Protein AF-X1UAL3-F1 (afdb_monomer)

Organism: NCBI:txid412755

Sequence (196 aa):
MVLEAKKEGKDPLDGKEQARKYARALNVRFIILSNGNLHYFWDIEVGNPHIITTFPTSTSIKYKKSFKPNPN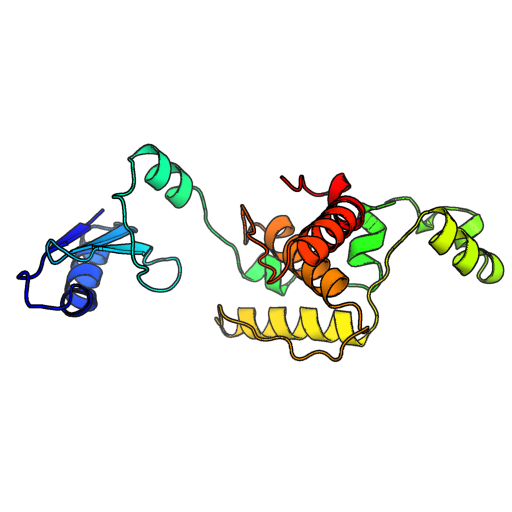NLINEHIESDYIAISQKPDYKDAPSWIYEQTRSVFIEENKLKFLRDYQIRAITSLQDAVKEGKSRFLFEMATGTGKTLIAAGVIKLFLRTGNAKRVLFLVDRLELEDQAQKNFVRYLKNDYKSV

InterPro domains:
  IPR006935 Helicase/UvrB, N-terminal [PF04851] (116-194)
  IPR027417 P-loop containing nucleoside triphosphate hydrolase [G3DSA:3.40.50.300] (99-196)
  IPR027417 P-loop containing nucleoside triphosphate hydrolase [SSF52540] (24-191)

Radius of gyration: 21.5 Å; Cα contacts (8 Å, |Δi|>4): 228; chains: 1; bounding box: 49×33×66 Å

Secondary structure (DSSP, 8-state):
-EEEE--TTS-GGGGHHHHHHHHHHTT--EEEEE-SS-EEEEETTEEEEEEESSPPPHHHHHHHHT----HHHHHT----TTTTHHHH-TTTTT-HHHHSHHHHHHHHHHTT--PPPHHHHHHHHHHHHHHHTT---------TTS-HHHHHHHHHHHHHHTTS-S------SSHHHHHHHHHHHHHHHTTT----

Solvent-accessible surface area (backbone atoms only — not comparable to full-atom values): 11669 Å² total; per-residue (Å²): 107,43,76,40,77,43,59,65,94,42,65,27,69,80,43,46,68,60,44,50,52,51,20,60,77,69,74,35,60,38,39,34,28,22,15,89,86,52,37,29,46,26,40,76,89,55,79,67,70,41,82,44,97,65,83,82,49,75,67,57,50,54,55,52,69,72,59,72,63,40,67,65,48,46,51,70,54,86,77,57,44,47,66,46,24,42,59,68,41,72,64,50,78,76,34,72,51,46,68,41,72,87,37,31,64,56,46,36,59,78,70,64,53,50,67,52,51,73,72,48,47,50,55,54,51,54,48,29,53,38,44,74,73,68,49,91,78,87,86,86,88,74,69,86,93,72,48,66,69,57,46,50,48,52,51,51,48,47,33,45,77,36,48,59,36,94,77,84,87,86,86,72,95,45,72,74,58,41,57,52,49,50,56,49,46,44,69,56,35,54,77,81,45,86,83,129

Structure (mmCIF, N/CA/C/O backbone):
data_AF-X1UAL3-F1
#
_entry.id   AF-X1UAL3-F1
#
loop_
_atom_site.group_P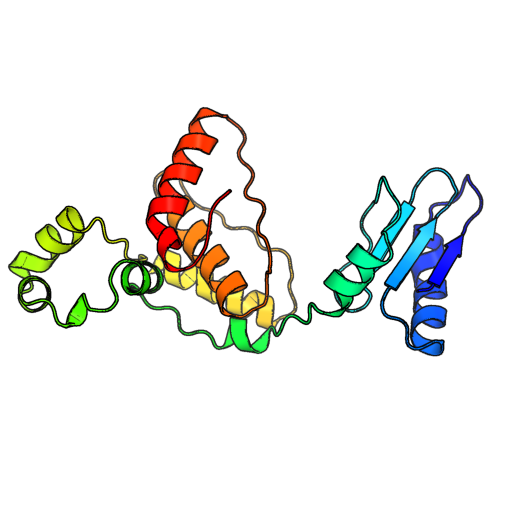DB
_atom_site.id
_atom_site.type_symbol
_atom_site.label_atom_id
_atom_site.label_alt_id
_atom_site.label_comp_id
_atom_site.label_asym_id
_atom_site.label_entity_id
_atom_site.label_seq_id
_atom_site.pdbx_PDB_ins_code
_atom_site.Cartn_x
_atom_site.Cartn_y
_atom_site.Cartn_z
_atom_site.occupancy
_atom_site.B_iso_or_equiv
_atom_site.auth_seq_id
_atom_site.auth_comp_id
_atom_site.auth_asym_id
_atom_site.auth_atom_id
_atom_site.pdbx_PDB_model_num
ATOM 1 N N . MET A 1 1 ? -25.086 1.779 12.740 1.00 87.88 1 MET A N 1
ATOM 2 C CA . MET A 1 1 ? -23.835 2.126 13.450 1.00 87.88 1 MET A CA 1
ATOM 3 C C . MET A 1 1 ? -24.166 2.126 14.926 1.00 87.88 1 MET A C 1
ATOM 5 O O . MET A 1 1 ? -25.281 2.509 15.252 1.00 87.88 1 MET A O 1
ATOM 9 N N . VAL A 1 2 ? -23.250 1.674 15.774 1.00 93.56 2 VAL A N 1
ATOM 10 C CA . VAL A 1 2 ? -23.394 1.727 17.238 1.00 93.56 2 VAL A CA 1
ATOM 11 C C . VAL A 1 2 ? -22.471 2.811 17.780 1.00 93.56 2 VAL A C 1
ATOM 13 O O . VAL A 1 2 ? -21.360 2.968 17.282 1.00 93.56 2 VAL A O 1
ATOM 16 N N . LEU A 1 3 ? -22.927 3.550 18.786 1.00 94.62 3 LEU A N 1
ATOM 17 C CA . LEU A 1 3 ? -22.086 4.430 19.587 1.00 94.62 3 LEU A CA 1
ATOM 18 C C . LEU A 1 3 ? -22.083 3.899 21.019 1.00 94.62 3 LEU A C 1
ATOM 20 O O . LEU A 1 3 ? -23.144 3.710 21.604 1.00 94.62 3 LEU A O 1
ATOM 24 N N . GLU A 1 4 ? -20.898 3.648 21.561 1.00 96.00 4 GLU A N 1
ATOM 25 C CA . GLU A 1 4 ? -20.690 3.242 22.949 1.00 96.00 4 GLU A CA 1
ATOM 26 C C . GLU A 1 4 ? -19.955 4.375 23.664 1.00 96.00 4 GLU A C 1
ATOM 28 O O . GLU A 1 4 ? -18.847 4.759 23.279 1.00 96.00 4 GLU A O 1
ATOM 33 N N . ALA A 1 5 ? -20.598 4.920 24.693 1.00 95.38 5 ALA A N 1
ATOM 34 C CA . ALA A 1 5 ? -20.061 6.009 25.490 1.00 95.38 5 ALA A CA 1
ATOM 35 C C . ALA A 1 5 ? -19.573 5.500 26.852 1.00 95.38 5 ALA A C 1
ATOM 37 O O . ALA A 1 5 ? -20.229 4.678 27.497 1.00 95.38 5 ALA A O 1
ATOM 38 N N . LYS A 1 6 ? -18.440 6.023 27.316 1.00 95.69 6 LYS A N 1
ATOM 39 C CA . LYS A 1 6 ? -17.928 5.856 28.678 1.00 95.69 6 LYS A CA 1
ATOM 40 C C . LYS A 1 6 ? -17.893 7.202 29.397 1.00 95.69 6 LYS A C 1
ATOM 42 O O . LYS A 1 6 ? -18.034 8.257 28.788 1.00 95.69 6 LYS A O 1
ATOM 47 N N . LYS A 1 7 ? -17.741 7.145 30.723 1.00 95.00 7 LYS A N 1
ATOM 48 C CA . LYS A 1 7 ? -17.502 8.338 31.545 1.00 95.00 7 LYS A CA 1
ATOM 49 C C . LYS A 1 7 ? -16.218 9.028 31.082 1.00 95.00 7 LYS A C 1
ATOM 51 O O . LYS A 1 7 ? -15.288 8.337 30.682 1.00 95.00 7 LYS A O 1
ATOM 56 N N . GLU A 1 8 ? -16.155 10.345 31.231 1.00 93.69 8 GLU A N 1
ATOM 57 C CA . GLU A 1 8 ? -15.038 11.179 30.770 1.00 93.69 8 GLU A CA 1
ATOM 58 C C . GLU A 1 8 ? -13.659 10.682 31.223 1.00 93.69 8 GLU A C 1
ATOM 60 O O . GLU A 1 8 ? -12.746 10.550 30.414 1.00 93.69 8 GLU A O 1
ATOM 65 N N . GLY A 1 9 ? -13.527 10.304 32.497 1.00 94.19 9 GLY A N 1
ATOM 66 C CA . GLY A 1 9 ? -12.273 9.788 33.056 1.00 94.19 9 GLY A CA 1
ATOM 67 C C . GLY A 1 9 ? -11.921 8.341 32.682 1.00 94.19 9 GLY A C 1
ATOM 68 O O . GLY A 1 9 ? -10.977 7.799 33.246 1.00 94.19 9 GLY A O 1
ATOM 69 N N . LYS A 1 10 ? -12.685 7.678 31.804 1.00 94.31 10 LYS A N 1
ATOM 70 C CA . LYS A 1 10 ? -12.405 6.308 31.339 1.00 94.31 10 LYS A CA 1
ATOM 71 C C . LYS A 1 10 ? -11.957 6.299 29.886 1.00 94.31 10 LYS A C 1
ATOM 73 O O . LYS A 1 10 ? -12.401 7.131 29.096 1.00 94.31 10 LYS A O 1
ATOM 78 N N . ASP A 1 11 ? -11.132 5.321 29.526 1.00 94.31 11 ASP A N 1
ATOM 79 C CA . ASP A 1 11 ? -10.734 5.125 28.135 1.00 94.31 11 ASP A CA 1
ATOM 80 C C . ASP A 1 11 ? -11.943 4.612 27.321 1.00 94.31 11 ASP A C 1
ATOM 82 O O . ASP A 1 11 ? -12.595 3.640 27.725 1.00 94.31 11 ASP A O 1
ATOM 86 N N . PRO A 1 12 ? -12.280 5.223 26.168 1.00 94.69 12 PRO A N 1
ATOM 87 C CA . PRO A 1 12 ? -13.317 4.703 25.276 1.00 94.69 12 PRO A CA 1
ATOM 88 C C . PRO A 1 12 ? -13.125 3.226 24.883 1.00 94.69 12 PRO A C 1
ATOM 90 O O . PRO A 1 12 ? -14.108 2.511 24.655 1.00 94.69 12 PRO A O 1
ATOM 93 N N . LEU A 1 13 ? -11.877 2.752 24.801 1.00 94.88 13 LEU A N 1
ATOM 94 C CA . LEU A 1 13 ? -11.530 1.374 24.450 1.00 94.88 13 LEU A CA 1
ATOM 95 C C . LEU A 1 13 ? -11.989 0.353 25.498 1.00 94.88 13 LEU A C 1
ATOM 97 O O . LEU A 1 13 ? -12.219 -0.799 25.128 1.00 94.88 13 LEU A O 1
ATOM 101 N N . ASP A 1 14 ? -12.247 0.760 26.744 1.00 94.94 14 ASP A N 1
ATOM 102 C CA . ASP A 1 14 ? -12.850 -0.108 27.768 1.00 94.94 14 ASP A CA 1
ATOM 103 C C . ASP A 1 14 ? -14.221 -0.649 27.316 1.00 94.94 14 ASP A C 1
ATOM 105 O O . ASP A 1 14 ? -14.664 -1.721 27.727 1.00 94.94 14 ASP A O 1
ATOM 109 N N . GLY A 1 15 ? -14.922 0.089 26.446 1.00 92.25 15 GLY A N 1
ATOM 110 C CA . GLY A 1 15 ? -16.202 -0.312 25.859 1.00 92.25 15 GLY A CA 1
ATOM 111 C C . GLY A 1 15 ? -16.101 -1.215 24.633 1.00 92.25 15 GLY A C 1
ATOM 112 O O . GLY A 1 15 ? -17.135 -1.625 24.108 1.00 92.25 15 GLY A O 1
ATOM 113 N N . LYS A 1 16 ? -14.896 -1.534 24.147 1.00 93.62 16 LYS A N 1
ATOM 114 C CA . LYS A 1 16 ? -14.685 -2.147 22.825 1.00 93.62 16 LYS A CA 1
ATOM 115 C C . LYS A 1 16 ? -15.438 -3.466 22.640 1.00 93.62 16 LYS A C 1
ATOM 117 O O . LYS A 1 16 ? -16.160 -3.624 21.657 1.00 93.62 16 LYS A O 1
ATOM 122 N N . GLU A 1 17 ? -15.305 -4.408 23.573 1.00 93.50 17 GLU A N 1
ATOM 123 C CA . GLU A 1 17 ? -15.963 -5.719 23.450 1.00 93.50 17 GLU A CA 1
ATOM 124 C C . GLU A 1 17 ? -17.482 -5.634 23.628 1.00 93.50 17 GLU A C 1
ATOM 126 O O . GLU A 1 17 ? -18.227 -6.323 22.930 1.00 93.50 17 GLU A O 1
ATOM 131 N N . GLN A 1 18 ? -17.956 -4.748 24.506 1.00 93.38 18 GLN A N 1
ATOM 132 C CA . GLN A 1 18 ? -19.382 -4.465 24.674 1.00 93.38 18 GLN A CA 1
ATOM 133 C C . GLN A 1 18 ? -19.980 -3.905 23.375 1.00 93.38 18 GLN A C 1
ATOM 135 O O . GLN A 1 18 ? -20.954 -4.449 22.851 1.00 93.38 18 GLN A O 1
ATOM 140 N N . ALA A 1 19 ? -19.344 -2.886 22.796 1.00 94.88 19 ALA A N 1
ATOM 141 C CA . ALA A 1 19 ? -19.770 -2.283 21.540 1.00 94.88 19 ALA A CA 1
ATOM 142 C C . ALA A 1 19 ? -19.759 -3.293 20.383 1.00 94.88 19 ALA A C 1
ATOM 144 O O . ALA A 1 19 ? -20.681 -3.312 19.567 1.00 94.88 19 ALA A O 1
ATOM 145 N N . ARG A 1 20 ? -18.751 -4.178 20.330 1.00 94.75 20 ARG A N 1
ATOM 146 C CA . ARG A 1 20 ? -18.671 -5.258 19.333 1.00 94.75 20 ARG A CA 1
ATOM 147 C C . ARG A 1 20 ? -19.845 -6.228 19.452 1.00 94.75 20 ARG A C 1
ATOM 149 O O . ARG A 1 20 ? -20.403 -6.618 18.426 1.00 94.75 20 ARG A O 1
ATOM 156 N N . LYS A 1 21 ? -20.233 -6.617 20.672 1.00 94.94 21 LYS A N 1
ATOM 157 C CA . LYS A 1 21 ? -21.398 -7.490 20.903 1.00 94.94 21 LYS A CA 1
ATOM 158 C C . LYS A 1 21 ? -22.684 -6.841 20.389 1.00 94.94 21 LYS A C 1
ATOM 160 O O . LYS A 1 21 ? -23.401 -7.479 19.622 1.00 94.94 21 LYS A O 1
ATOM 165 N N . TYR A 1 22 ? -22.925 -5.568 20.715 1.00 94.56 22 TYR A N 1
ATOM 166 C CA . TYR A 1 22 ? -24.087 -4.833 20.197 1.00 94.56 22 TYR A CA 1
ATOM 167 C C . TYR A 1 22 ? -24.070 -4.702 18.677 1.00 94.56 22 TYR A C 1
ATOM 169 O O . TYR A 1 22 ? -25.085 -4.930 18.025 1.00 94.56 22 TYR A O 1
ATOM 177 N N . ALA A 1 23 ? -22.914 -4.377 18.098 1.00 94.25 23 ALA A N 1
ATOM 178 C CA . ALA A 1 23 ? -22.782 -4.225 16.657 1.00 94.25 23 ALA A CA 1
ATOM 179 C C . ALA A 1 23 ? -23.119 -5.521 15.907 1.00 94.25 23 ALA A C 1
ATOM 181 O O . ALA A 1 23 ? -23.854 -5.484 14.923 1.00 94.25 23 ALA A O 1
ATOM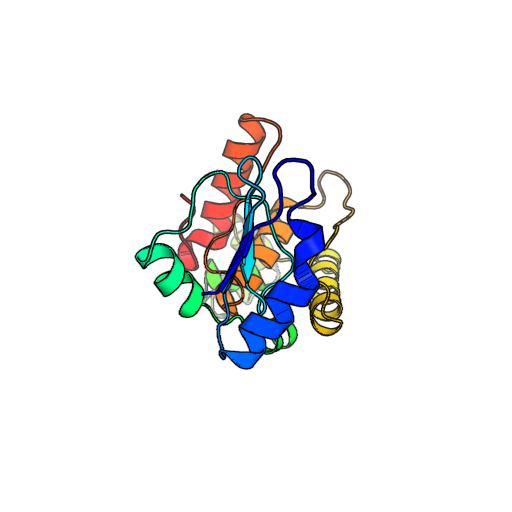 182 N N . ARG A 1 24 ? -22.651 -6.672 16.411 1.00 93.94 24 ARG A N 1
ATOM 183 C CA . ARG A 1 24 ? -22.989 -7.993 15.859 1.00 93.94 24 ARG A CA 1
ATOM 184 C C . ARG A 1 24 ? -24.471 -8.323 16.014 1.00 93.94 24 ARG A C 1
ATOM 186 O O . ARG A 1 24 ? -25.083 -8.749 15.042 1.00 93.94 24 ARG A O 1
ATOM 193 N N . ALA A 1 25 ? -25.051 -8.083 17.191 1.00 94.75 25 ALA A N 1
ATOM 194 C CA . ALA A 1 25 ? -26.471 -8.340 17.446 1.00 94.75 25 ALA A CA 1
ATOM 195 C C . ALA A 1 25 ? -27.393 -7.504 16.539 1.00 94.75 25 ALA A C 1
ATOM 197 O O . ALA A 1 25 ? -28.414 -7.993 16.069 1.00 94.75 25 ALA A O 1
ATOM 198 N N . LEU A 1 26 ? -27.005 -6.260 16.252 1.00 94.44 26 LEU A N 1
ATOM 199 C CA . LEU A 1 26 ? -27.742 -5.346 15.374 1.00 94.44 26 LEU A CA 1
ATOM 200 C C . LEU A 1 26 ? -27.341 -5.462 13.894 1.00 94.44 26 LEU A C 1
ATOM 202 O O . LEU A 1 26 ? -27.829 -4.690 13.071 1.00 94.44 26 LEU A O 1
ATOM 206 N N . ASN A 1 27 ? -26.434 -6.384 13.553 1.00 92.62 27 ASN A N 1
ATOM 207 C CA . ASN A 1 27 ? -25.876 -6.556 12.211 1.00 92.62 27 ASN A CA 1
ATOM 208 C C . ASN A 1 27 ? -25.354 -5.240 11.588 1.00 92.62 27 ASN A C 1
ATOM 210 O O . ASN A 1 27 ? -25.637 -4.898 10.435 1.00 92.62 27 ASN A O 1
ATOM 214 N N . VAL A 1 28 ? -24.604 -4.455 12.369 1.00 91.94 28 VAL A N 1
ATOM 215 C CA . VAL A 1 28 ? -23.988 -3.199 11.921 1.00 91.94 28 VAL A CA 1
ATOM 216 C C . VAL A 1 28 ? -22.465 -3.284 11.926 1.00 91.94 28 VAL A C 1
ATOM 218 O O . VAL A 1 28 ? -21.852 -3.777 12.861 1.00 91.94 28 VAL A O 1
ATOM 221 N N . ARG A 1 29 ? -21.849 -2.723 10.882 1.00 91.62 29 ARG A N 1
ATOM 222 C CA . ARG A 1 29 ? -20.396 -2.763 10.653 1.00 91.62 29 ARG A CA 1
ATOM 223 C C . ARG A 1 29 ? -19.588 -1.735 11.455 1.00 91.62 29 ARG A C 1
ATOM 225 O O . ARG A 1 29 ? -18.434 -1.969 11.791 1.00 91.62 29 ARG A O 1
ATOM 232 N N . PHE A 1 30 ? -20.168 -0.569 11.721 1.00 94.44 30 PHE A N 1
ATOM 233 C CA . PHE A 1 30 ? -19.423 0.569 12.262 1.00 94.44 30 PHE A CA 1
ATOM 234 C C . PHE A 1 30 ? -19.768 0.835 13.722 1.00 94.44 30 PHE A C 1
ATOM 236 O O . PHE A 1 30 ? -20.950 0.833 14.092 1.00 94.44 30 PHE A O 1
ATOM 243 N N . ILE A 1 31 ? -18.730 1.122 14.503 1.00 95.88 31 ILE A N 1
ATOM 244 C CA . ILE A 1 31 ? -18.778 1.474 15.918 1.00 95.88 31 ILE A CA 1
ATOM 245 C C . ILE A 1 31 ? -18.068 2.814 16.126 1.00 95.88 31 ILE A C 1
ATOM 247 O O . ILE A 1 31 ? -17.006 3.060 15.553 1.00 95.88 31 ILE A O 1
ATOM 251 N N . ILE A 1 32 ? -18.638 3.658 16.981 1.00 96.62 32 ILE A N 1
ATOM 252 C CA . ILE A 1 32 ? -17.969 4.810 17.581 1.00 96.62 32 ILE A CA 1
ATOM 253 C C . ILE A 1 32 ? -17.786 4.516 19.070 1.00 96.62 32 ILE A C 1
ATOM 255 O O . ILE A 1 32 ? -18.758 4.195 19.751 1.00 96.62 32 ILE A O 1
ATOM 259 N N . LEU A 1 33 ? -16.558 4.624 19.572 1.00 96.94 33 LEU A N 1
ATOM 260 C CA . LEU A 1 33 ? -16.266 4.586 21.008 1.00 96.94 33 LEU A CA 1
ATOM 261 C C . LEU A 1 33 ? -15.949 6.009 21.455 1.00 96.94 33 LEU A C 1
ATOM 263 O O . LEU A 1 33 ? -15.152 6.682 20.803 1.00 96.94 33 LEU A O 1
ATOM 267 N N . SER A 1 34 ? -16.561 6.482 22.535 1.00 96.69 34 SER A N 1
ATOM 268 C CA . SER A 1 34 ? -16.389 7.862 22.996 1.00 96.69 34 SER A CA 1
ATOM 269 C C . SER A 1 34 ? -16.363 7.959 24.516 1.00 96.69 34 SER A C 1
ATOM 271 O O . SER A 1 34 ? -17.062 7.212 25.192 1.00 96.69 34 SER A O 1
ATOM 273 N N . ASN A 1 35 ? -15.613 8.913 25.060 1.00 96.00 35 ASN A N 1
ATOM 274 C CA . ASN A 1 35 ? -15.745 9.359 26.452 1.00 96.00 35 ASN A CA 1
ATOM 275 C C . ASN A 1 35 ? -16.066 10.863 26.555 1.00 96.00 35 ASN A C 1
ATOM 277 O O . ASN A 1 35 ? -16.009 11.430 27.636 1.00 96.00 35 ASN A O 1
ATOM 281 N N . GLY A 1 36 ? -16.383 11.519 25.436 1.00 92.88 36 GLY A N 1
ATOM 282 C CA . GLY A 1 36 ? -16.595 12.970 25.364 1.00 92.88 36 GLY A CA 1
ATOM 283 C C . GLY A 1 36 ? -15.359 13.760 24.926 1.00 92.88 36 GLY A C 1
ATOM 284 O O . GLY A 1 36 ? -15.517 14.691 24.147 1.00 92.88 36 GLY A O 1
ATOM 285 N N . ASN A 1 37 ? -14.152 13.334 25.316 1.00 92.94 37 ASN A N 1
ATOM 286 C CA . ASN A 1 37 ? -12.891 14.010 24.968 1.00 92.94 37 ASN A CA 1
ATOM 287 C C . ASN A 1 37 ? -12.127 13.301 23.839 1.00 92.94 37 ASN A C 1
ATOM 289 O O . ASN A 1 37 ? -11.506 13.934 22.988 1.00 92.94 37 ASN A O 1
ATOM 293 N N . LEU A 1 38 ? -12.167 11.969 23.836 1.00 95.25 38 LEU A N 1
ATOM 294 C CA . LEU A 1 38 ? -11.513 11.101 22.872 1.00 95.25 38 LEU A CA 1
ATOM 295 C C . LEU A 1 38 ? -12.560 10.250 22.161 1.00 95.25 38 LEU A C 1
ATOM 297 O O . LEU A 1 38 ? -13.474 9.686 22.775 1.00 95.25 38 LEU A O 1
ATOM 301 N N . HIS A 1 39 ? -12.399 10.137 20.847 1.00 96.25 39 HIS A N 1
ATOM 302 C CA . HIS A 1 39 ? -13.310 9.395 19.994 1.00 96.25 39 HIS A CA 1
ATOM 303 C C . HIS A 1 39 ? -12.530 8.423 19.119 1.00 96.25 39 HIS A C 1
ATOM 305 O O . HIS A 1 39 ? -11.543 8.793 18.485 1.00 96.25 39 HIS A O 1
ATOM 311 N N . TYR A 1 40 ? -13.013 7.189 19.036 1.00 96.25 40 TYR A N 1
ATOM 312 C CA . TYR A 1 40 ? -12.526 6.197 18.091 1.00 96.25 40 TYR A CA 1
ATOM 313 C C . TYR A 1 40 ? -13.614 5.845 17.092 1.00 96.25 40 TYR A C 1
ATOM 315 O O . TYR A 1 40 ? -14.766 5.616 17.463 1.00 96.25 40 TYR A O 1
ATOM 323 N N . PHE A 1 41 ? -13.225 5.717 15.830 1.00 95.00 41 PHE A N 1
ATOM 324 C CA . PHE A 1 41 ? -14.021 5.046 14.817 1.00 95.00 41 PHE A CA 1
ATOM 325 C C . PHE A 1 41 ? -13.487 3.640 14.602 1.00 95.00 41 PHE A C 1
ATOM 327 O O . PHE A 1 41 ? -12.280 3.420 14.479 1.00 95.00 41 PHE A O 1
ATOM 334 N N . TRP A 1 42 ? -14.397 2.682 14.506 1.00 93.75 42 TRP A N 1
ATOM 335 C CA . TRP A 1 42 ? -14.042 1.302 14.258 1.00 93.75 42 TRP A CA 1
ATOM 336 C C . TRP A 1 42 ? -14.954 0.672 13.217 1.00 93.75 42 TRP A C 1
ATOM 338 O O . TRP A 1 42 ? -16.177 0.642 13.345 1.00 93.75 42 TRP A O 1
ATOM 348 N N . ASP A 1 43 ? -14.317 0.160 12.175 1.00 91.06 43 ASP A N 1
ATOM 349 C CA . ASP A 1 43 ? -14.909 -0.737 11.203 1.00 91.06 43 ASP A CA 1
ATOM 350 C C . ASP A 1 43 ? -14.610 -2.177 11.639 1.00 91.06 43 ASP A C 1
ATOM 352 O O . ASP A 1 43 ? -13.456 -2.599 11.614 1.00 91.06 43 ASP A O 1
ATOM 356 N N . ILE A 1 44 ? -15.622 -2.927 12.081 1.00 88.94 44 ILE A N 1
ATOM 357 C CA . ILE A 1 44 ? -15.407 -4.278 12.631 1.00 88.94 44 ILE A CA 1
ATOM 358 C C . ILE A 1 44 ? -14.972 -5.297 11.574 1.00 88.94 44 ILE A C 1
ATOM 360 O O . ILE A 1 44 ? -14.492 -6.368 11.938 1.00 88.94 44 ILE A O 1
ATOM 364 N N . GLU A 1 45 ? -15.156 -4.975 10.292 1.00 84.31 45 GLU A N 1
ATOM 365 C CA . GLU A 1 45 ? -14.672 -5.780 9.168 1.00 84.31 45 GLU A CA 1
ATOM 366 C C . GLU A 1 45 ? -13.234 -5.402 8.783 1.00 84.31 45 GLU A C 1
ATOM 368 O O . GLU A 1 45 ? -12.559 -6.176 8.110 1.00 84.31 45 GLU A O 1
ATOM 373 N N . VAL A 1 46 ? -12.751 -4.219 9.191 1.00 78.12 46 VAL A N 1
ATOM 374 C CA . VAL A 1 46 ? -11.473 -3.659 8.732 1.00 78.12 46 VAL A CA 1
ATOM 375 C C . VAL A 1 46 ? -10.653 -3.128 9.908 1.00 78.12 46 VAL A C 1
ATOM 377 O O . VAL A 1 46 ? -10.758 -1.970 10.315 1.00 78.12 46 VAL A O 1
ATOM 380 N N . GLY A 1 47 ? -9.752 -3.976 10.405 1.00 80.00 47 GLY A N 1
ATOM 381 C CA . GLY A 1 47 ? -8.701 -3.584 11.341 1.00 80.00 47 GLY A CA 1
ATOM 382 C C . GLY A 1 47 ? -9.186 -3.210 12.748 1.00 80.00 47 GLY A C 1
ATOM 383 O O . GLY A 1 47 ? -10.172 -3.732 13.271 1.00 80.00 47 GLY A O 1
ATOM 384 N N . ASN A 1 48 ? -8.420 -2.331 13.399 1.00 87.12 48 ASN A N 1
ATOM 385 C CA . ASN A 1 48 ? -8.628 -1.907 14.785 1.00 87.12 48 ASN A CA 1
ATOM 386 C C . ASN A 1 48 ? -9.258 -0.504 14.877 1.00 87.12 48 ASN A C 1
ATOM 388 O O . ASN A 1 48 ? -9.180 0.265 13.913 1.00 87.12 48 ASN A O 1
ATOM 392 N N . PRO A 1 49 ? -9.854 -0.145 16.034 1.00 91.69 49 PRO A N 1
ATOM 393 C CA . PRO A 1 49 ? -10.300 1.220 16.289 1.00 91.69 49 PRO A CA 1
ATOM 394 C C . PRO A 1 49 ? -9.162 2.224 16.075 1.00 91.69 49 PRO A C 1
ATOM 396 O O . PRO A 1 49 ? -8.038 1.982 16.513 1.00 91.69 49 PRO A O 1
ATOM 399 N N . HIS A 1 50 ? -9.458 3.350 15.430 1.00 91.62 50 HIS A N 1
ATOM 400 C CA . HIS A 1 50 ? -8.529 4.470 15.270 1.00 91.62 50 HIS A CA 1
ATOM 401 C C . HIS A 1 50 ? -9.163 5.763 15.762 1.00 91.62 50 HIS A C 1
ATOM 403 O O . HIS A 1 50 ? -10.382 5.926 15.698 1.00 91.62 50 HIS A O 1
ATOM 409 N N . ILE A 1 51 ? -8.321 6.671 16.247 1.00 94.25 51 ILE A N 1
ATOM 410 C CA . ILE A 1 51 ? -8.755 7.963 16.771 1.00 94.25 51 ILE A CA 1
ATOM 411 C C . ILE A 1 51 ? -9.342 8.799 15.631 1.00 94.25 51 ILE A C 1
ATOM 413 O O . ILE A 1 51 ? -8.808 8.820 14.519 1.00 94.25 51 ILE A O 1
ATOM 417 N N . ILE A 1 52 ? -10.443 9.488 15.918 1.00 93.50 52 ILE A N 1
ATOM 418 C CA . ILE A 1 52 ? -11.037 10.499 15.047 1.00 93.50 52 ILE A CA 1
ATOM 419 C C . ILE A 1 52 ? -11.128 11.824 15.798 1.00 93.50 52 ILE A C 1
ATOM 421 O O . ILE A 1 52 ? -11.480 11.864 16.973 1.00 93.50 52 ILE A O 1
ATOM 425 N N . THR A 1 53 ? -10.853 12.916 15.098 1.00 91.81 53 THR A N 1
ATOM 426 C CA . THR A 1 53 ? -11.070 14.286 15.591 1.00 91.81 53 THR A CA 1
ATOM 427 C C . THR A 1 53 ? -12.410 14.855 15.129 1.00 91.81 53 THR A C 1
ATOM 429 O O . THR A 1 53 ? -12.841 15.910 15.581 1.00 91.81 53 THR A O 1
ATOM 432 N N . THR A 1 54 ? -13.093 14.171 14.209 1.00 91.38 54 THR A N 1
ATOM 433 C CA . THR A 1 54 ? -14.397 14.575 13.681 1.00 91.38 54 THR A CA 1
ATOM 434 C C . THR A 1 54 ? -15.251 13.343 13.430 1.00 91.38 54 THR A C 1
ATOM 436 O O . THR A 1 54 ? -14.768 12.333 12.912 1.00 91.38 54 THR A O 1
ATOM 439 N N . PHE A 1 55 ? -16.533 13.421 13.784 1.00 91.44 55 PHE A N 1
ATOM 440 C CA . PHE A 1 55 ? -17.460 12.318 13.563 1.00 91.44 55 PHE A CA 1
ATOM 441 C C . PHE A 1 55 ? -17.697 12.052 12.069 1.00 91.44 55 PHE A C 1
ATOM 443 O O . PHE A 1 55 ? -17.744 12.982 11.259 1.00 91.44 55 PHE A O 1
ATOM 450 N N . PRO A 1 56 ? -17.869 10.778 11.679 1.00 90.06 56 PRO A N 1
ATOM 451 C CA . PRO A 1 56 ? -18.096 10.419 10.289 1.00 90.06 56 PRO A CA 1
ATOM 452 C C . PRO A 1 56 ? -19.462 10.923 9.807 1.00 90.06 56 PRO A C 1
ATOM 454 O O . PRO A 1 56 ? -20.500 10.643 10.405 1.00 90.06 56 PRO A O 1
ATOM 457 N N . THR A 1 57 ? -19.477 11.614 8.669 1.00 90.94 57 THR A N 1
ATOM 458 C CA . THR A 1 57 ? -20.717 12.010 7.985 1.00 90.94 57 THR A CA 1
ATOM 459 C C . THR A 1 57 ? -21.421 10.804 7.360 1.00 90.94 57 THR A C 1
ATOM 461 O O . THR A 1 57 ? -20.782 9.806 7.009 1.00 90.94 57 THR A O 1
ATOM 464 N N . SER A 1 58 ? -22.733 10.903 7.129 1.00 87.06 58 SER A N 1
ATOM 465 C CA . SER A 1 58 ? -23.519 9.844 6.475 1.00 87.06 58 SER A CA 1
ATOM 466 C C . SER A 1 58 ? -22.937 9.430 5.113 1.00 87.06 58 SER A C 1
ATOM 468 O O . SER A 1 58 ? -22.852 8.238 4.808 1.00 87.06 58 SER A O 1
ATOM 470 N N . THR A 1 59 ? -22.458 10.395 4.325 1.00 86.75 59 THR A N 1
ATOM 471 C CA . THR A 1 59 ? -21.790 10.165 3.036 1.00 86.75 59 THR A CA 1
ATOM 472 C C . THR A 1 59 ? -20.496 9.371 3.197 1.00 86.75 59 THR A C 1
ATOM 474 O O . THR A 1 59 ? -20.277 8.403 2.467 1.00 86.75 59 THR A O 1
ATOM 477 N N . SER A 1 60 ? -19.661 9.708 4.187 1.00 84.75 60 SER A N 1
ATOM 478 C CA . SER A 1 60 ? -18.404 8.986 4.433 1.00 84.75 60 SER A CA 1
ATOM 479 C C . SER A 1 60 ? -18.642 7.532 4.861 1.00 84.75 60 SER A C 1
ATOM 481 O O . SER A 1 60 ? -17.944 6.628 4.399 1.00 84.75 60 SER A O 1
ATOM 483 N N . ILE A 1 61 ? -19.683 7.281 5.664 1.00 85.88 61 ILE A N 1
ATOM 484 C CA . ILE A 1 61 ? -20.097 5.932 6.071 1.00 85.88 61 ILE A CA 1
ATOM 485 C C . ILE A 1 61 ? -20.575 5.129 4.860 1.00 85.88 61 ILE A C 1
ATOM 487 O O . ILE A 1 61 ? -20.165 3.981 4.695 1.00 85.88 61 ILE A O 1
ATOM 491 N N . LYS A 1 62 ? -21.408 5.716 3.986 1.00 85.31 62 LYS A N 1
ATOM 492 C CA . LYS A 1 62 ? -21.862 5.055 2.747 1.00 85.31 62 LYS A CA 1
ATOM 493 C C . LYS A 1 62 ? -20.679 4.674 1.856 1.00 85.31 62 LYS A C 1
ATOM 495 O O . LYS A 1 62 ? -20.603 3.535 1.395 1.00 85.31 6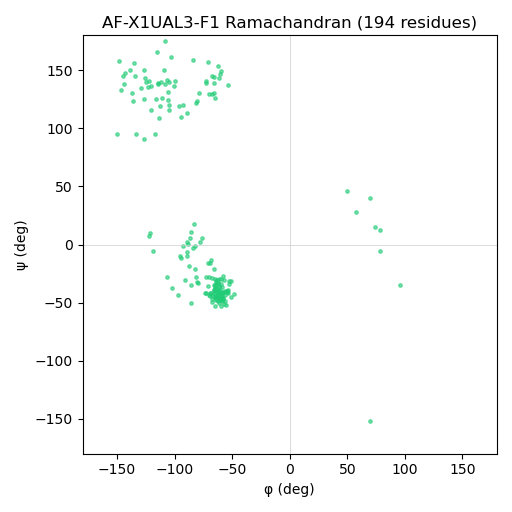2 LYS A O 1
ATOM 500 N N . TYR A 1 63 ? -19.723 5.587 1.679 1.00 80.06 63 TYR A N 1
ATOM 501 C CA . TYR A 1 63 ? -18.511 5.316 0.908 1.00 80.06 63 TYR A CA 1
ATOM 502 C C . TYR A 1 63 ? -17.692 4.168 1.515 1.00 80.06 63 TYR A C 1
ATOM 504 O O . TYR A 1 63 ? -17.326 3.237 0.795 1.00 80.06 63 TYR A O 1
ATOM 512 N N . LYS A 1 64 ? -17.469 4.167 2.838 1.00 80.06 64 LYS A N 1
ATOM 513 C CA . LYS A 1 64 ? -16.773 3.070 3.534 1.00 80.06 64 LYS A CA 1
ATOM 514 C C . LYS A 1 64 ? -17.526 1.742 3.424 1.00 80.06 64 LYS A C 1
ATOM 516 O O . LYS A 1 64 ? -16.903 0.721 3.167 1.00 80.06 64 LYS A O 1
ATOM 521 N N . LYS A 1 65 ? -18.859 1.747 3.521 1.00 80.25 65 LYS A N 1
ATOM 522 C CA . LYS A 1 65 ? -19.692 0.538 3.377 1.00 80.25 65 LYS A CA 1
ATOM 523 C C . LYS A 1 65 ? -19.577 -0.095 1.985 1.00 80.25 65 LYS A C 1
ATOM 525 O O . LYS A 1 65 ? -19.642 -1.313 1.864 1.00 80.25 65 LYS A O 1
ATOM 530 N N . SER A 1 66 ? -19.388 0.720 0.943 1.00 81.75 66 SER A N 1
ATOM 531 C CA . SER A 1 66 ? -19.153 0.229 -0.426 1.00 81.75 66 SER A CA 1
ATOM 532 C C . SER A 1 66 ? -17.775 -0.415 -0.617 1.00 81.75 66 SER A C 1
ATOM 534 O O . SER A 1 66 ? -17.537 -1.074 -1.623 1.00 81.75 66 SER A O 1
ATOM 536 N N . PHE A 1 67 ? -16.837 -0.189 0.305 1.00 82.19 67 PHE A N 1
ATOM 537 C CA . PHE A 1 67 ? -15.498 -0.749 0.227 1.00 82.19 67 PHE A CA 1
ATOM 538 C C . PHE A 1 67 ? -15.454 -2.116 0.917 1.00 82.19 67 PHE A C 1
ATOM 540 O O . PHE A 1 67 ? -15.615 -2.224 2.139 1.00 82.19 67 PHE A O 1
ATOM 547 N N . LYS A 1 68 ? -15.244 -3.151 0.103 1.00 81.69 68 LYS A N 1
ATOM 548 C CA . LYS A 1 68 ? -15.075 -4.542 0.520 1.00 81.69 68 LYS A CA 1
ATOM 549 C C . LYS A 1 68 ? -13.769 -5.069 -0.086 1.00 81.69 68 LYS A C 1
ATOM 551 O O . LYS A 1 68 ? -13.795 -5.500 -1.238 1.00 81.69 68 LYS A O 1
ATOM 556 N N . PRO A 1 69 ? -12.634 -4.953 0.624 1.00 84.56 69 PRO A N 1
ATOM 557 C CA . PRO A 1 69 ? -11.371 -5.500 0.142 1.00 84.56 69 PRO A CA 1
ATOM 558 C C . PRO A 1 69 ? -11.491 -7.019 -0.016 1.00 84.56 69 PRO A C 1
ATOM 560 O O . PRO A 1 69 ? -12.164 -7.675 0.782 1.00 84.56 69 PRO A O 1
ATOM 563 N N . ASN A 1 70 ? -10.848 -7.570 -1.044 1.00 89.31 70 ASN A N 1
ATOM 564 C CA . ASN A 1 70 ? -10.755 -9.009 -1.253 1.00 89.31 70 ASN A CA 1
ATOM 565 C C . ASN A 1 70 ? -9.281 -9.434 -1.182 1.00 89.31 70 ASN A C 1
ATOM 567 O O . ASN A 1 70 ? -8.579 -9.365 -2.199 1.00 89.31 70 ASN A O 1
ATOM 571 N N . PRO A 1 71 ? -8.807 -9.891 -0.007 1.00 90.75 71 PRO A N 1
ATOM 572 C CA . PRO A 1 71 ? -7.424 -10.316 0.172 1.00 90.75 71 PRO A CA 1
ATOM 573 C C . PRO A 1 71 ? -7.004 -11.421 -0.798 1.00 90.75 71 PRO A C 1
ATOM 575 O O . PRO A 1 71 ? -5.858 -11.434 -1.228 1.00 90.75 71 PRO A O 1
ATOM 578 N N . ASN A 1 72 ? -7.926 -12.296 -1.219 1.00 93.25 72 ASN A N 1
ATOM 579 C CA . ASN A 1 72 ? -7.607 -13.384 -2.146 1.00 93.25 72 ASN A CA 1
ATOM 580 C C . ASN A 1 72 ? -7.173 -12.867 -3.520 1.00 93.25 72 ASN A C 1
ATOM 582 O O . ASN A 1 72 ? -6.281 -13.449 -4.128 1.00 93.25 72 ASN A O 1
ATOM 586 N N . ASN A 1 73 ? -7.744 -11.754 -3.991 1.00 95.06 73 ASN A N 1
ATOM 587 C CA . ASN A 1 73 ? -7.290 -11.129 -5.235 1.00 95.06 73 ASN A CA 1
ATOM 588 C C . ASN A 1 73 ? -5.853 -10.614 -5.100 1.00 95.06 73 ASN A C 1
ATOM 590 O O . ASN A 1 73 ? -5.092 -10.694 -6.050 1.00 95.06 73 ASN A O 1
ATOM 594 N N . LEU A 1 74 ? -5.478 -10.103 -3.921 1.00 95.38 74 LEU A N 1
ATOM 595 C CA . LEU A 1 74 ? -4.113 -9.653 -3.651 1.00 95.38 74 LEU A CA 1
ATOM 596 C C . LEU A 1 74 ? -3.136 -10.817 -3.564 1.00 95.38 74 LEU A C 1
ATOM 598 O O . LEU A 1 74 ? -2.051 -10.732 -4.125 1.00 95.38 74 LEU A O 1
ATOM 602 N N . ILE A 1 75 ? -3.520 -11.894 -2.884 1.00 95.75 75 ILE A N 1
ATOM 603 C CA . ILE A 1 75 ? -2.682 -13.083 -2.693 1.00 95.75 75 ILE A CA 1
ATOM 604 C C . ILE A 1 75 ? -2.417 -13.792 -4.027 1.00 95.75 75 ILE A C 1
ATOM 606 O O . ILE A 1 75 ? -1.307 -14.255 -4.256 1.00 95.75 75 ILE A O 1
ATOM 610 N N . ASN A 1 76 ? -3.422 -13.852 -4.905 1.00 95.50 76 ASN A N 1
ATOM 611 C CA . ASN A 1 76 ? -3.340 -14.568 -6.178 1.00 95.50 76 ASN A CA 1
ATOM 612 C C . ASN A 1 76 ? -2.887 -13.692 -7.360 1.00 95.50 76 ASN A C 1
ATOM 614 O O . A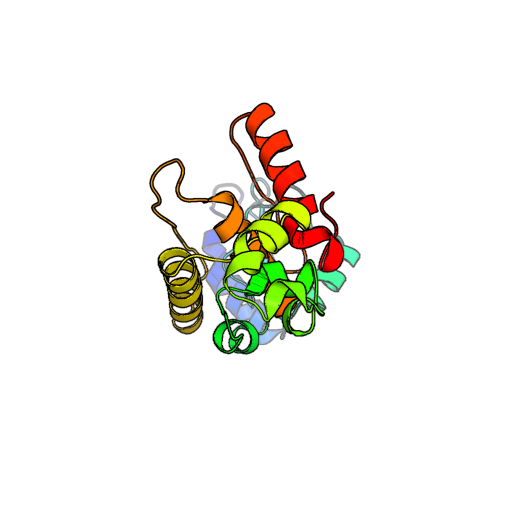SN A 1 76 ? -2.802 -14.193 -8.479 1.00 95.50 76 ASN A O 1
ATOM 618 N N . GLU A 1 77 ? -2.634 -12.396 -7.152 1.00 96.44 77 GLU A N 1
ATOM 619 C CA . GLU A 1 77 ? -2.099 -11.525 -8.204 1.00 96.44 77 GLU A CA 1
ATOM 620 C C . GLU A 1 77 ? -0.686 -11.985 -8.582 1.00 96.44 77 GLU A C 1
ATOM 622 O O . GLU A 1 77 ? 0.198 -12.095 -7.731 1.00 96.44 7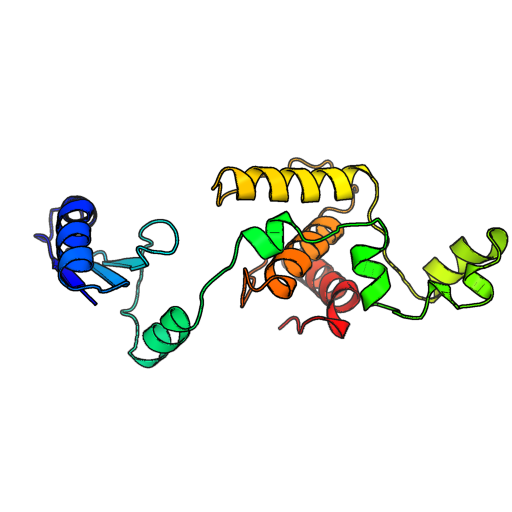7 GLU A O 1
ATOM 627 N N . HIS A 1 78 ? -0.464 -12.228 -9.871 1.00 95.00 78 HIS A N 1
ATOM 628 C CA . HIS A 1 78 ? 0.834 -12.666 -10.373 1.00 95.00 78 HIS A CA 1
ATOM 629 C C . HIS A 1 78 ? 1.793 -11.481 -10.536 1.00 95.00 78 HIS A C 1
ATOM 631 O O . HIS A 1 78 ? 1.479 -10.517 -11.238 1.00 95.00 78 HIS A O 1
ATOM 637 N N . ILE A 1 79 ? 2.961 -11.552 -9.890 1.00 95.25 79 ILE A N 1
ATOM 638 C CA . ILE A 1 79 ? 3.971 -10.485 -9.887 1.00 95.25 79 ILE A CA 1
ATOM 639 C C . ILE A 1 79 ? 5.226 -10.958 -10.616 1.00 95.25 79 ILE A C 1
ATOM 641 O O . ILE A 1 79 ? 5.992 -11.767 -10.097 1.00 95.25 79 ILE A O 1
ATOM 645 N N . GLU A 1 80 ? 5.466 -10.397 -11.799 1.00 95.56 80 GLU A N 1
ATOM 646 C CA . GLU A 1 80 ? 6.683 -10.627 -12.582 1.00 95.56 80 GLU A CA 1
ATOM 647 C C . GLU A 1 80 ? 7.599 -9.397 -12.600 1.00 95.56 80 GLU A C 1
ATOM 649 O O . GLU A 1 80 ? 7.275 -8.320 -12.086 1.00 95.56 80 GLU A O 1
ATOM 654 N N . SER A 1 81 ? 8.775 -9.542 -13.212 1.00 95.62 81 SER A N 1
ATOM 655 C CA . SER A 1 81 ? 9.734 -8.445 -13.362 1.00 95.62 81 SER A CA 1
ATOM 656 C C . SER A 1 81 ? 9.153 -7.264 -14.143 1.00 95.62 81 SER A C 1
ATOM 658 O O . SER A 1 81 ? 9.506 -6.118 -13.875 1.00 95.62 81 SER A O 1
ATOM 660 N N . ASP A 1 82 ? 8.220 -7.500 -15.060 1.00 95.38 82 ASP A N 1
ATOM 661 C CA . ASP A 1 82 ? 7.571 -6.475 -15.874 1.00 95.38 82 ASP A CA 1
ATOM 662 C C . ASP A 1 82 ? 6.342 -5.838 -15.209 1.00 95.38 82 ASP A C 1
ATOM 664 O O . ASP A 1 82 ? 5.706 -4.989 -15.828 1.00 95.38 82 ASP A O 1
ATOM 668 N N . TYR A 1 83 ? 6.026 -6.163 -13.948 1.00 95.88 83 TYR A N 1
ATOM 669 C CA . TYR A 1 83 ? 4.768 -5.759 -13.304 1.00 95.88 83 TYR A CA 1
ATOM 670 C C . TYR A 1 83 ? 4.480 -4.252 -13.383 1.00 95.88 83 TYR A C 1
ATOM 672 O O . TYR A 1 83 ? 3.330 -3.841 -13.515 1.00 95.88 83 TYR A O 1
ATOM 680 N N . ILE A 1 84 ? 5.510 -3.401 -13.337 1.00 95.25 84 ILE A N 1
ATOM 681 C CA . ILE A 1 84 ? 5.376 -1.956 -13.584 1.00 95.25 84 ILE A CA 1
ATOM 682 C C . ILE A 1 84 ? 5.454 -1.642 -15.085 1.00 95.25 84 ILE A C 1
ATOM 684 O O . ILE A 1 84 ? 4.571 -0.959 -15.608 1.00 95.25 84 ILE A O 1
ATOM 688 N N . ALA A 1 85 ? 6.476 -2.156 -15.774 1.00 94.38 85 ALA A N 1
ATOM 689 C CA . ALA A 1 85 ? 6.742 -1.899 -17.189 1.00 94.38 85 ALA A CA 1
ATOM 690 C C . ALA A 1 85 ? 5.549 -2.207 -18.108 1.00 94.38 85 ALA A C 1
ATOM 692 O O . ALA A 1 85 ? 5.260 -1.409 -18.998 1.00 94.38 85 ALA A O 1
ATOM 693 N N . ILE A 1 86 ? 4.810 -3.290 -17.854 1.00 93.75 86 ILE A N 1
ATOM 694 C CA . ILE A 1 86 ? 3.668 -3.705 -18.673 1.00 93.75 86 ILE A CA 1
ATOM 695 C C . ILE A 1 86 ? 2.546 -2.664 -18.684 1.00 93.75 86 ILE A C 1
ATOM 697 O O . ILE A 1 86 ? 1.905 -2.468 -19.708 1.00 93.75 86 ILE A O 1
ATOM 701 N N . SER A 1 87 ? 2.337 -1.919 -17.594 1.00 91.25 87 SER A N 1
ATOM 702 C CA . SER A 1 87 ? 1.381 -0.802 -17.629 1.00 91.25 87 SER A CA 1
ATOM 703 C C . SER A 1 87 ? 1.975 0.454 -18.239 1.00 91.25 87 SER A C 1
ATOM 705 O O . SER A 1 87 ? 1.235 1.250 -18.805 1.00 91.25 87 SER A O 1
ATOM 707 N N . GLN A 1 88 ? 3.292 0.662 -18.144 1.00 91.62 88 GLN A N 1
ATOM 708 C CA . GLN A 1 88 ? 3.946 1.792 -18.808 1.00 91.62 88 GLN A CA 1
ATOM 709 C C . GLN A 1 88 ? 3.869 1.657 -20.332 1.00 91.62 88 GLN A C 1
ATOM 711 O O . GLN A 1 88 ? 3.644 2.657 -21.016 1.00 91.62 88 GLN A O 1
ATOM 716 N N . LYS A 1 89 ? 4.026 0.432 -20.843 1.00 91.94 89 LYS A N 1
ATOM 717 C CA . LYS A 1 89 ? 3.952 0.100 -22.264 1.00 91.94 89 LYS A CA 1
ATOM 718 C C . LYS A 1 89 ? 3.448 -1.346 -22.454 1.00 91.94 89 LYS A C 1
ATOM 720 O O . LYS A 1 89 ? 4.259 -2.261 -22.394 1.00 91.94 89 LYS A O 1
ATOM 725 N N . PRO A 1 90 ? 2.142 -1.577 -22.677 1.00 90.94 90 PRO A N 1
ATOM 726 C CA . PRO A 1 90 ? 1.578 -2.932 -22.789 1.00 90.94 90 PRO A CA 1
ATOM 727 C C . PRO A 1 90 ? 2.097 -3.748 -23.978 1.00 90.94 90 PRO A C 1
ATOM 729 O O . PRO A 1 90 ? 2.248 -4.960 -23.876 1.00 90.94 90 PRO A O 1
ATOM 732 N N . ASP A 1 91 ? 2.423 -3.075 -25.078 1.00 90.44 91 ASP A N 1
ATOM 733 C CA . ASP A 1 91 ? 2.917 -3.639 -26.339 1.00 90.44 91 ASP A CA 1
ATOM 734 C C . ASP A 1 91 ? 4.444 -3.839 -26.355 1.00 90.44 91 ASP A C 1
ATOM 736 O O . ASP A 1 91 ? 5.043 -4.077 -27.402 1.00 90.44 91 ASP A O 1
ATOM 740 N N . TYR A 1 92 ? 5.121 -3.705 -25.208 1.00 90.62 92 TYR A N 1
ATOM 741 C CA . TYR A 1 92 ? 6.583 -3.717 -25.182 1.00 90.62 92 TYR A CA 1
ATOM 742 C C . TYR A 1 92 ? 7.183 -5.063 -25.619 1.00 90.62 92 TYR A C 1
ATOM 744 O O . TYR A 1 92 ? 8.279 -5.067 -26.171 1.00 90.62 92 TYR A O 1
ATOM 752 N N . LYS A 1 93 ? 6.475 -6.183 -25.397 1.00 89.00 93 LYS A N 1
ATOM 753 C CA . LYS A 1 93 ? 6.927 -7.533 -25.783 1.00 89.00 93 LYS A CA 1
ATOM 754 C C . LYS A 1 93 ? 6.919 -7.741 -27.300 1.00 89.00 93 LYS A C 1
ATOM 756 O O . LYS A 1 93 ? 7.747 -8.499 -27.797 1.00 89.00 93 LYS A O 1
ATOM 761 N N . ASP A 1 94 ? 6.044 -7.031 -28.010 1.00 89.06 94 ASP A N 1
ATOM 762 C CA . ASP A 1 94 ? 5.872 -7.135 -29.464 1.00 89.06 94 ASP A CA 1
ATOM 763 C C . ASP A 1 94 ? 6.789 -6.170 -30.236 1.00 89.06 94 ASP A C 1
ATOM 765 O O . ASP A 1 94 ? 6.914 -6.250 -31.458 1.00 89.06 94 ASP A O 1
ATOM 769 N N . ALA A 1 95 ? 7.450 -5.243 -29.534 1.00 87.50 95 ALA A N 1
ATOM 770 C CA . ALA A 1 95 ? 8.327 -4.263 -30.154 1.00 87.50 95 ALA A CA 1
ATOM 771 C C . ALA A 1 95 ? 9.561 -4.948 -30.781 1.00 87.50 95 ALA A C 1
ATOM 773 O O . ALA A 1 95 ? 10.270 -5.674 -30.079 1.00 87.50 95 ALA A O 1
ATOM 774 N N . PRO A 1 96 ? 9.917 -4.658 -32.049 1.00 83.56 96 PRO A N 1
ATOM 775 C CA . PRO A 1 96 ? 11.112 -5.223 -32.683 1.00 83.56 96 PRO A CA 1
ATOM 776 C C . PRO A 1 96 ? 12.390 -5.001 -31.862 1.00 83.56 96 PRO A C 1
ATOM 778 O O . PRO A 1 96 ? 13.201 -5.910 -31.701 1.00 83.56 96 PRO A O 1
ATOM 781 N N . SER A 1 97 ? 12.523 -3.822 -31.246 1.00 84.38 97 SER A N 1
ATOM 782 C CA . SER A 1 97 ? 13.646 -3.462 -30.371 1.00 84.38 97 SER A CA 1
ATOM 783 C C . SER A 1 97 ? 13.690 -4.239 -29.045 1.00 84.38 97 SER A C 1
ATOM 785 O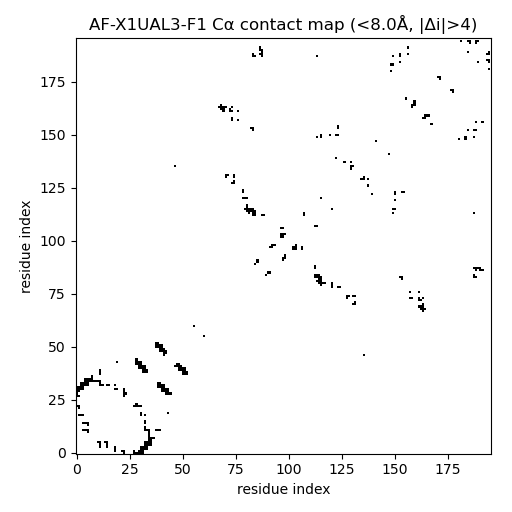 O . SER A 1 97 ? 14.702 -4.196 -28.347 1.00 84.38 97 SER A O 1
ATOM 787 N N . TRP A 1 98 ? 12.619 -4.945 -28.675 1.00 84.88 98 TRP A N 1
ATOM 788 C CA . TRP A 1 98 ? 12.591 -5.860 -27.532 1.00 84.88 98 TRP A CA 1
ATOM 789 C C . TRP A 1 98 ? 12.958 -7.298 -27.919 1.00 84.88 98 TRP A C 1
ATOM 791 O O . TRP A 1 98 ? 13.536 -8.030 -27.113 1.00 84.88 98 TRP A O 1
ATOM 801 N N . ILE A 1 99 ? 12.648 -7.712 -29.149 1.00 82.94 99 ILE A N 1
ATOM 802 C CA . ILE A 1 99 ? 12.926 -9.067 -29.645 1.00 82.94 99 ILE A CA 1
ATOM 803 C C . ILE A 1 99 ? 14.436 -9.327 -29.645 1.00 82.94 99 ILE A C 1
ATOM 805 O O . ILE A 1 99 ? 14.879 -10.360 -29.139 1.00 82.94 99 ILE A O 1
ATOM 809 N N . TYR A 1 100 ? 15.232 -8.369 -30.129 1.00 83.62 100 TYR A N 1
ATOM 810 C CA . TYR A 1 100 ? 16.688 -8.486 -30.141 1.00 83.62 100 TYR A CA 1
ATOM 811 C C . TYR A 1 100 ? 17.293 -8.119 -28.782 1.00 83.62 100 TYR A C 1
ATOM 813 O O . TYR A 1 100 ? 17.157 -7.000 -28.294 1.00 83.62 100 TYR A O 1
ATOM 821 N N . GLU A 1 101 ? 18.022 -9.056 -28.177 1.00 83.31 101 GLU A N 1
ATOM 822 C CA . GLU A 1 101 ? 18.618 -8.879 -26.847 1.00 83.31 101 GLU A CA 1
ATOM 823 C C . GLU A 1 101 ? 19.573 -7.678 -26.771 1.00 83.31 101 GLU A C 1
ATOM 825 O O . GLU A 1 101 ? 19.560 -6.936 -25.790 1.00 83.31 101 GLU A O 1
ATOM 830 N N . GLN A 1 102 ? 20.321 -7.425 -27.848 1.00 87.31 102 GLN A N 1
ATOM 831 C CA . GLN A 1 102 ? 21.266 -6.309 -27.949 1.00 87.31 102 GLN A CA 1
ATOM 832 C C . GLN A 1 102 ? 20.580 -4.936 -27.856 1.00 87.31 102 GLN A C 1
ATOM 834 O O . GLN A 1 102 ? 21.170 -3.983 -27.353 1.00 87.31 102 GLN A O 1
ATOM 839 N N . THR A 1 103 ? 19.327 -4.824 -28.310 1.00 89.00 103 THR A N 1
ATOM 840 C CA . THR A 1 103 ? 18.583 -3.556 -28.329 1.00 89.00 103 THR A CA 1
ATOM 841 C C . THR A 1 103 ? 17.705 -3.358 -27.097 1.00 89.00 103 THR A C 1
ATOM 843 O O . THR A 1 103 ? 17.245 -2.240 -26.862 1.00 89.00 103 THR A O 1
ATOM 846 N N . ARG A 1 104 ? 17.506 -4.392 -26.263 1.00 89.25 104 ARG A N 1
ATOM 847 C CA . ARG A 1 104 ? 16.640 -4.312 -25.072 1.00 89.25 104 ARG A CA 1
ATOM 848 C C . ARG A 1 104 ? 17.072 -3.214 -24.113 1.00 89.25 104 ARG A C 1
ATOM 850 O O . ARG A 1 104 ? 16.232 -2.439 -23.669 1.00 89.25 104 ARG A O 1
ATOM 857 N N . SER A 1 105 ? 18.365 -3.124 -23.803 1.00 87.56 105 SER A N 1
ATOM 858 C CA . SER A 1 105 ? 18.884 -2.128 -22.856 1.00 87.56 105 SER A CA 1
ATOM 859 C C . SER A 1 105 ? 18.597 -0.700 -23.319 1.00 87.56 105 SER A C 1
ATOM 861 O O . SER A 1 105 ? 18.093 0.108 -22.540 1.00 87.56 105 SER A O 1
ATOM 863 N N . VAL A 1 106 ? 18.829 -0.427 -24.606 1.00 90.12 106 VAL A N 1
ATOM 864 C CA . VAL A 1 106 ? 18.549 0.871 -25.235 1.00 90.12 106 VAL A CA 1
ATOM 865 C C . VAL A 1 106 ? 17.049 1.160 -25.209 1.00 90.12 106 VAL A C 1
ATOM 867 O O . VAL A 1 106 ? 16.623 2.210 -24.737 1.00 90.12 106 VAL A O 1
ATOM 870 N N . PHE A 1 107 ? 16.228 0.186 -25.602 1.00 91.19 107 PHE A N 1
ATOM 871 C CA . PHE A 1 107 ? 14.774 0.317 -25.601 1.00 91.19 107 PHE A CA 1
ATOM 872 C C . PHE A 1 107 ? 14.204 0.617 -24.204 1.00 91.19 107 PHE A C 1
ATOM 874 O O . PHE A 1 107 ? 13.315 1.463 -24.066 1.00 91.19 107 PHE A O 1
ATOM 881 N N . ILE A 1 108 ? 14.715 -0.048 -23.160 1.00 91.12 108 ILE A N 1
ATOM 882 C CA . ILE A 1 108 ? 14.326 0.193 -21.762 1.00 91.12 108 ILE A CA 1
ATOM 883 C C . ILE A 1 108 ? 14.661 1.627 -21.351 1.00 91.12 108 ILE A C 1
ATOM 885 O O . ILE A 1 108 ? 13.848 2.277 -20.686 1.00 91.12 108 ILE A O 1
ATOM 889 N N . GLU A 1 109 ? 15.845 2.116 -21.717 1.00 90.44 109 GLU A N 1
ATOM 890 C CA . GLU A 1 109 ? 16.309 3.457 -21.369 1.00 90.44 109 GLU A CA 1
ATOM 891 C C . GLU A 1 109 ? 15.488 4.543 -22.073 1.00 90.44 109 GLU A C 1
ATOM 893 O O . GLU A 1 109 ? 14.945 5.427 -21.400 1.00 90.44 109 GLU A O 1
ATOM 898 N N . GLU A 1 110 ? 15.306 4.422 -23.390 1.00 90.69 110 GLU A N 1
ATOM 899 C CA . GLU A 1 110 ? 14.529 5.349 -24.223 1.00 90.69 110 GLU A CA 1
ATOM 900 C C . GLU A 1 110 ? 13.077 5.457 -23.749 1.00 90.69 110 GLU A C 1
ATOM 902 O O . GLU A 1 110 ? 12.556 6.551 -23.515 1.00 90.69 110 GLU A O 1
ATOM 907 N N . ASN A 1 111 ? 12.433 4.308 -23.521 1.00 90.19 111 ASN A N 1
ATOM 908 C CA . ASN A 1 111 ? 11.048 4.240 -23.049 1.00 90.19 111 ASN A CA 1
ATOM 909 C C . ASN A 1 111 ? 10.934 4.409 -21.535 1.00 90.19 111 ASN A C 1
ATOM 911 O O . ASN A 1 111 ? 9.830 4.418 -20.982 1.00 90.19 111 ASN A O 1
ATOM 915 N N . LYS A 1 112 ? 12.067 4.573 -20.840 1.00 92.31 112 LYS A N 1
ATOM 916 C CA . LYS A 1 112 ? 12.117 4.834 -19.404 1.00 92.31 112 LYS A CA 1
ATOM 917 C C . LYS A 1 112 ? 11.411 3.750 -18.573 1.00 92.31 112 LYS A C 1
ATOM 919 O O . LYS A 1 112 ? 10.972 4.063 -17.454 1.00 92.31 112 LYS A O 1
ATOM 924 N N . LEU A 1 113 ? 11.355 2.517 -19.082 1.00 93.44 113 LEU A N 1
ATOM 925 C CA . LEU A 1 113 ? 10.652 1.383 -18.482 1.00 93.44 113 LEU A CA 1
ATOM 926 C C . LEU A 1 113 ? 11.326 0.946 -17.183 1.00 93.44 113 LEU A C 1
ATOM 928 O O . LEU A 1 113 ? 12.549 1.022 -17.034 1.00 93.44 113 LEU A O 1
ATOM 932 N N . LYS A 1 114 ? 10.522 0.502 -16.218 1.00 94.88 114 LYS A N 1
ATOM 933 C CA . LYS A 1 114 ? 11.015 -0.002 -14.937 1.00 94.88 114 LYS A CA 1
ATOM 934 C C . LYS A 1 114 ? 10.588 -1.440 -14.712 1.00 94.88 114 LYS A C 1
ATOM 936 O O . LYS A 1 114 ? 9.409 -1.727 -14.538 1.00 94.88 114 LYS A O 1
ATOM 941 N N . PHE A 1 115 ? 11.594 -2.300 -14.647 1.00 95.56 115 PHE A N 1
ATOM 942 C CA . PHE A 1 115 ? 11.458 -3.696 -14.272 1.00 95.56 115 PHE A CA 1
ATOM 943 C C . PHE A 1 115 ? 11.855 -3.878 -12.806 1.00 95.56 115 PHE A C 1
ATOM 945 O O . PHE A 1 115 ? 12.805 -3.247 -12.324 1.00 95.56 115 PHE A O 1
ATOM 952 N N . LEU A 1 116 ? 11.110 -4.719 -12.097 1.00 96.38 116 LEU A N 1
ATOM 953 C CA . LEU A 1 116 ? 11.426 -5.146 -10.743 1.00 96.38 116 LEU A CA 1
ATOM 954 C C . LEU A 1 116 ? 12.605 -6.119 -10.774 1.00 96.38 116 LEU A C 1
ATOM 956 O O . LEU A 1 116 ? 12.690 -6.992 -11.634 1.00 96.38 116 LEU A O 1
ATOM 960 N N . ARG A 1 117 ? 13.511 -5.971 -9.808 1.00 96.00 117 ARG A N 1
ATOM 961 C CA . ARG A 1 117 ? 14.605 -6.927 -9.574 1.00 96.00 117 ARG A CA 1
ATOM 962 C C . ARG A 1 117 ? 14.109 -8.091 -8.717 1.00 96.00 117 ARG A C 1
ATOM 964 O O . ARG A 1 117 ? 13.188 -7.911 -7.926 1.00 96.00 117 ARG A O 1
ATOM 971 N N . ASP A 1 118 ? 14.788 -9.231 -8.755 1.00 96.31 118 ASP A N 1
ATOM 972 C CA . ASP A 1 118 ? 14.343 -10.446 -8.051 1.00 96.31 118 ASP A CA 1
ATOM 973 C C . ASP A 1 118 ? 14.090 -10.244 -6.554 1.00 96.31 118 ASP A C 1
ATOM 975 O O . ASP A 1 118 ? 13.104 -10.736 -6.015 1.00 96.31 118 ASP A O 1
A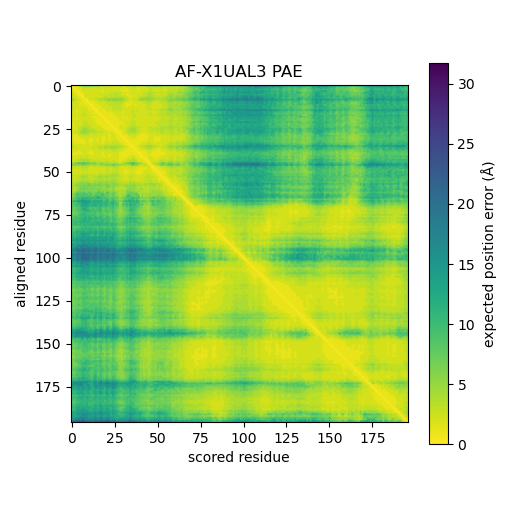TOM 979 N N . TYR A 1 119 ? 14.942 -9.483 -5.860 1.00 95.62 119 TYR A N 1
ATOM 980 C CA . TYR A 1 119 ? 14.724 -9.194 -4.438 1.00 95.62 119 TYR A CA 1
ATOM 981 C C . TYR A 1 119 ? 13.489 -8.317 -4.194 1.00 95.62 119 TYR A C 1
ATOM 983 O O . TYR A 1 119 ? 12.872 -8.414 -3.139 1.00 95.62 119 TYR A O 1
ATOM 991 N N . GLN A 1 120 ? 13.129 -7.466 -5.157 1.00 96.94 120 GLN A N 1
ATOM 992 C CA . GLN A 1 120 ? 11.943 -6.615 -5.093 1.00 96.94 120 GLN A CA 1
ATOM 993 C C . GLN A 1 120 ? 10.680 -7.446 -5.299 1.00 96.94 120 GLN A C 1
ATOM 995 O O . GLN A 1 120 ? 9.715 -7.265 -4.563 1.00 96.94 120 GLN A O 1
ATOM 1000 N N . ILE A 1 121 ? 10.721 -8.389 -6.246 1.00 97.06 121 ILE A N 1
ATOM 1001 C CA . ILE A 1 121 ? 9.655 -9.373 -6.462 1.00 97.06 121 ILE A CA 1
ATOM 1002 C C . ILE A 1 121 ? 9.468 -10.193 -5.186 1.00 97.06 121 ILE A C 1
ATOM 1004 O O . ILE A 1 121 ? 8.378 -10.186 -4.626 1.00 97.06 121 ILE A O 1
ATOM 1008 N N . ARG A 1 122 ? 10.548 -10.783 -4.648 1.00 96.31 122 ARG A N 1
ATOM 1009 C CA . ARG A 1 122 ? 10.499 -11.535 -3.382 1.00 96.31 122 ARG A CA 1
ATOM 1010 C C . ARG A 1 122 ? 9.903 -10.717 -2.240 1.00 96.31 122 ARG A C 1
ATOM 1012 O O . ARG A 1 122 ? 9.089 -11.242 -1.496 1.00 96.31 122 ARG A O 1
ATOM 1019 N N . ALA A 1 123 ? 10.260 -9.437 -2.120 1.00 96.19 123 ALA A N 1
ATOM 1020 C CA . ALA A 1 123 ? 9.708 -8.565 -1.088 1.00 96.19 123 ALA A CA 1
ATOM 1021 C C . ALA A 1 123 ? 8.182 -8.379 -1.231 1.00 96.19 123 ALA A C 1
ATOM 1023 O O . ALA A 1 123 ? 7.464 -8.411 -0.232 1.00 96.19 123 ALA A O 1
ATOM 1024 N N . ILE A 1 124 ? 7.675 -8.213 -2.458 1.00 96.62 124 ILE A N 1
ATOM 1025 C CA . ILE A 1 124 ? 6.230 -8.110 -2.722 1.00 96.62 124 ILE A CA 1
ATOM 1026 C C . ILE A 1 124 ? 5.536 -9.455 -2.461 1.00 96.62 124 ILE A C 1
ATOM 1028 O O . ILE A 1 124 ? 4.490 -9.473 -1.815 1.00 96.62 124 ILE A O 1
ATOM 1032 N N . THR A 1 125 ? 6.130 -10.576 -2.873 1.00 96.31 125 THR A N 1
ATOM 1033 C CA . THR A 1 125 ? 5.590 -11.918 -2.606 1.00 96.31 125 THR A CA 1
ATOM 1034 C C . THR A 1 125 ? 5.530 -12.219 -1.107 1.00 96.31 125 THR A C 1
ATOM 1036 O O . THR A 1 125 ? 4.498 -12.667 -0.619 1.00 96.31 125 THR A O 1
ATOM 1039 N N . SER A 1 126 ? 6.558 -11.862 -0.329 1.00 96.62 126 SER A N 1
ATOM 1040 C CA . SER A 1 126 ? 6.518 -11.992 1.137 1.00 96.62 126 SER A CA 1
ATOM 1041 C C . SER A 1 126 ? 5.412 -11.146 1.778 1.00 96.62 126 SER A C 1
ATOM 1043 O O . SER A 1 126 ? 4.862 -11.522 2.813 1.00 96.62 126 SER A O 1
ATOM 1045 N N . LEU A 1 127 ? 5.050 -10.011 1.172 1.00 97.19 127 LEU A N 1
ATOM 1046 C CA . LEU A 1 127 ? 3.874 -9.251 1.589 1.00 97.19 127 LEU A CA 1
ATOM 1047 C C . LEU A 1 127 ? 2.574 -10.001 1.260 1.00 97.19 127 LEU A C 1
ATOM 1049 O O . LEU A 1 127 ? 1.682 -10.013 2.107 1.00 97.19 127 LEU A O 1
ATOM 1053 N N . GLN A 1 128 ? 2.453 -10.638 0.089 1.00 97.12 128 GLN A N 1
ATOM 1054 C CA . GLN A 1 128 ? 1.288 -11.475 -0.248 1.00 97.12 128 GLN A CA 1
ATOM 1055 C C . GLN A 1 128 ? 1.125 -12.625 0.760 1.00 97.12 128 GLN A C 1
ATOM 1057 O O . GLN A 1 128 ? 0.019 -12.846 1.256 1.00 97.12 128 GLN A O 1
ATOM 1062 N N . ASP A 1 129 ? 2.223 -13.280 1.148 1.00 96.81 129 ASP A N 1
ATOM 1063 C CA . ASP A 1 129 ? 2.229 -14.324 2.182 1.00 96.81 129 ASP A CA 1
ATOM 1064 C C . ASP A 1 129 ? 1.795 -13.781 3.550 1.00 96.81 129 ASP A C 1
ATOM 1066 O O . ASP A 1 129 ? 0.949 -14.361 4.229 1.00 96.81 129 ASP A O 1
ATOM 1070 N N . ALA A 1 130 ? 2.295 -12.609 3.943 1.00 96.19 130 ALA A N 1
ATOM 1071 C CA . ALA A 1 130 ? 1.878 -11.971 5.186 1.00 96.19 130 ALA A CA 1
ATOM 1072 C C . ALA A 1 130 ? 0.377 -11.608 5.176 1.00 96.19 130 ALA A C 1
ATOM 1074 O O . ALA A 1 130 ? -0.304 -11.777 6.190 1.00 96.19 130 ALA A O 1
ATOM 1075 N N . VAL A 1 131 ? -0.166 -11.155 4.040 1.00 94.75 131 VAL A N 1
ATOM 1076 C CA . VAL A 1 131 ? -1.613 -10.920 3.880 1.00 94.75 131 VAL A CA 1
ATOM 1077 C C . VAL A 1 131 ? -2.400 -12.228 3.978 1.00 94.75 131 VAL A C 1
ATOM 1079 O O . VAL A 1 131 ? -3.457 -12.246 4.610 1.00 94.75 131 VAL A O 1
ATOM 1082 N N . LYS A 1 132 ? -1.884 -13.328 3.418 1.00 94.81 132 LYS A N 1
ATOM 1083 C CA . LYS A 1 132 ? -2.475 -14.671 3.545 1.00 94.81 132 LYS A CA 1
ATOM 1084 C C . LYS A 1 132 ? -2.563 -15.131 5.002 1.00 94.81 132 LYS A C 1
ATOM 1086 O O . LYS A 1 132 ? -3.539 -15.770 5.381 1.00 94.81 132 LYS A O 1
ATOM 1091 N N . GLU A 1 133 ? -1.603 -14.740 5.834 1.00 94.25 133 GLU A N 1
ATOM 1092 C CA . GLU A 1 133 ? -1.621 -14.952 7.290 1.00 94.25 133 GLU A CA 1
ATOM 1093 C C . GLU A 1 133 ? -2.522 -13.959 8.056 1.00 94.25 133 GLU A C 1
ATOM 1095 O O . GLU A 1 133 ? -2.578 -13.982 9.286 1.00 94.25 133 GLU A O 1
ATOM 1100 N N . GLY A 1 134 ? -3.226 -13.059 7.364 1.00 89.25 134 GLY A N 1
ATOM 1101 C CA . GLY A 1 134 ? -4.098 -12.053 7.974 1.00 89.25 134 GLY A CA 1
ATOM 1102 C C . GLY A 1 134 ? -3.359 -10.849 8.565 1.00 89.25 134 GLY A C 1
ATOM 1103 O O . GLY A 1 134 ? -3.960 -10.056 9.297 1.00 89.25 134 GLY A O 1
ATOM 1104 N N . LYS A 1 135 ? -2.065 -10.672 8.265 1.00 90.00 135 LYS A N 1
ATOM 1105 C CA . LYS A 1 135 ? -1.303 -9.494 8.699 1.00 90.00 135 LYS A CA 1
ATOM 1106 C C . LYS A 1 135 ? -1.734 -8.274 7.888 1.00 90.00 135 LYS A C 1
ATOM 1108 O O . LYS A 1 135 ? -1.943 -8.339 6.682 1.00 90.00 135 LYS A O 1
ATOM 1113 N N . SER A 1 136 ? -1.829 -7.131 8.563 1.00 87.50 136 SER A N 1
ATOM 1114 C CA . SER A 1 136 ? -2.230 -5.850 7.959 1.00 87.50 136 SER A CA 1
ATOM 1115 C C . SER A 1 136 ? -1.177 -4.749 8.123 1.00 87.50 136 SER A C 1
ATOM 1117 O O . SER A 1 136 ? -1.457 -3.576 7.879 1.00 87.50 136 SER A O 1
ATOM 1119 N N . ARG A 1 137 ? 0.006 -5.100 8.636 1.00 90.81 137 ARG A N 1
ATOM 1120 C CA . ARG A 1 137 ? 1.129 -4.196 8.899 1.00 90.81 137 ARG A CA 1
ATOM 1121 C C . ARG A 1 137 ? 2.405 -4.877 8.438 1.00 90.81 137 ARG A C 1
ATOM 1123 O O . ARG A 1 137 ? 2.647 -6.024 8.800 1.00 90.81 137 ARG A O 1
ATOM 1130 N N . PHE A 1 138 ? 3.199 -4.152 7.661 1.00 93.44 138 PHE A N 1
ATOM 1131 C CA . PHE A 1 138 ? 4.390 -4.673 7.000 1.00 93.44 138 PHE A CA 1
ATOM 1132 C C . PHE A 1 138 ? 5.541 -3.691 7.197 1.00 93.44 138 PHE A C 1
ATOM 1134 O O . PHE A 1 138 ? 5.322 -2.478 7.206 1.00 93.44 138 PHE A O 1
ATOM 1141 N N . LEU A 1 139 ? 6.753 -4.219 7.340 1.00 94.81 139 LEU A N 1
ATOM 1142 C CA . LEU A 1 139 ? 7.983 -3.442 7.421 1.00 94.81 139 LEU A CA 1
ATOM 1143 C C . LEU A 1 139 ? 8.951 -3.972 6.365 1.00 94.81 139 LEU A C 1
ATOM 1145 O O . LEU A 1 139 ? 9.239 -5.165 6.335 1.00 94.81 139 LEU A O 1
ATOM 1149 N N . PHE A 1 140 ? 9.438 -3.080 5.507 1.00 93.00 140 PHE A N 1
ATOM 1150 C CA . PHE A 1 140 ? 10.461 -3.392 4.517 1.00 93.00 140 PHE A CA 1
ATOM 1151 C C . PHE A 1 140 ? 11.793 -2.814 4.980 1.00 93.00 140 PHE A C 1
ATOM 1153 O O . PHE A 1 140 ? 11.945 -1.594 5.060 1.00 93.00 140 PHE A O 1
ATOM 1160 N N . GLU A 1 141 ? 12.765 -3.680 5.251 1.00 93.56 141 GLU A N 1
ATOM 1161 C CA . GLU A 1 141 ? 14.136 -3.268 5.535 1.00 93.56 141 GLU A CA 1
ATOM 1162 C C . GLU A 1 141 ? 14.952 -3.274 4.239 1.00 93.56 141 GLU A C 1
ATOM 1164 O O . GLU A 1 141 ? 15.055 -4.286 3.548 1.00 93.56 141 GLU A O 1
ATOM 1169 N N . MET A 1 142 ? 15.490 -2.112 3.860 1.00 91.25 142 MET A N 1
ATOM 1170 C CA . MET A 1 142 ? 16.169 -1.940 2.576 1.00 91.25 142 MET A CA 1
ATOM 1171 C C . MET A 1 142 ? 17.327 -0.951 2.679 1.00 91.25 142 MET A C 1
ATOM 1173 O O . MET A 1 142 ? 17.139 0.188 3.123 1.00 91.25 142 MET A O 1
ATOM 1177 N N . ALA A 1 143 ? 18.489 -1.314 2.130 1.00 91.38 143 ALA A N 1
ATOM 1178 C CA . ALA A 1 143 ? 19.626 -0.402 1.984 1.00 91.38 143 ALA A CA 1
ATOM 1179 C C . ALA A 1 143 ? 19.290 0.799 1.073 1.00 91.38 143 ALA A C 1
ATOM 1181 O O . ALA A 1 143 ? 18.378 0.749 0.236 1.00 91.38 143 ALA A O 1
ATOM 1182 N N . THR A 1 144 ? 19.959 1.939 1.248 1.00 87.50 144 THR A N 1
ATOM 1183 C CA . THR A 1 144 ? 19.830 3.098 0.340 1.00 87.50 144 THR A CA 1
ATOM 1184 C C . THR A 1 144 ? 20.268 2.718 -1.083 1.00 87.50 144 THR A C 1
ATOM 1186 O O . THR A 1 144 ? 21.074 1.817 -1.278 1.00 87.50 144 THR A O 1
ATOM 1189 N N . GLY A 1 145 ? 19.646 3.311 -2.109 1.00 83.88 145 GLY A N 1
ATOM 1190 C CA . GLY A 1 145 ? 19.955 2.998 -3.517 1.00 83.88 145 GLY A CA 1
ATOM 1191 C C . GLY A 1 145 ? 19.351 1.699 -4.087 1.00 83.88 145 GLY A C 1
ATOM 1192 O O . GLY A 1 145 ? 19.407 1.478 -5.294 1.00 83.88 145 GLY A O 1
ATOM 1193 N N . THR A 1 146 ? 18.678 0.870 -3.283 1.00 87.94 146 THR A N 1
ATOM 1194 C CA . THR A 1 146 ? 18.040 -0.397 -3.728 1.00 87.94 146 THR A CA 1
ATOM 1195 C C . THR A 1 146 ? 16.637 -0.219 -4.340 1.00 87.94 146 THR A C 1
ATOM 1197 O O . THR A 1 146 ? 15.846 -1.150 -4.455 1.00 87.94 146 THR A O 1
ATOM 1200 N N . GLY A 1 147 ? 16.280 1.003 -4.742 1.00 89.06 147 GLY A N 1
ATOM 1201 C CA . GLY A 1 147 ? 15.008 1.257 -5.421 1.00 89.06 147 GLY A CA 1
ATOM 1202 C C . GLY A 1 147 ? 13.767 1.118 -4.531 1.00 89.06 147 GLY A C 1
ATOM 1203 O O . GLY A 1 147 ? 12.744 0.626 -5.000 1.00 89.06 147 GLY A O 1
ATOM 1204 N N . LYS A 1 148 ? 13.828 1.592 -3.276 1.00 94.06 148 LYS A N 1
ATOM 1205 C CA . LYS A 1 148 ? 12.685 1.608 -2.338 1.00 94.06 148 LYS A CA 1
ATOM 1206 C C . LYS A 1 148 ? 11.405 2.181 -2.963 1.00 94.06 148 LYS A C 1
ATOM 1208 O O . LYS A 1 148 ? 10.332 1.614 -2.809 1.00 94.06 148 LYS A O 1
ATOM 1213 N N . THR A 1 149 ? 11.526 3.271 -3.726 1.00 93.31 149 THR A N 1
ATOM 1214 C CA . THR A 1 149 ? 10.393 3.918 -4.407 1.00 93.31 149 THR A CA 1
ATOM 1215 C C . THR A 1 149 ? 9.749 3.022 -5.466 1.00 93.31 149 THR A C 1
ATOM 1217 O O . THR A 1 149 ? 8.540 3.083 -5.661 1.00 93.31 149 THR A O 1
ATOM 1220 N N . LEU A 1 150 ? 10.534 2.174 -6.141 1.00 95.31 150 LEU A N 1
ATOM 1221 C CA . LEU A 1 150 ? 10.004 1.254 -7.146 1.00 95.31 150 LEU A CA 1
ATOM 1222 C C . LEU A 1 150 ? 9.224 0.107 -6.489 1.00 95.31 150 LEU A C 1
ATOM 1224 O O . LEU A 1 150 ? 8.128 -0.203 -6.948 1.00 95.31 150 LEU A O 1
ATOM 1228 N N . ILE A 1 151 ? 9.730 -0.455 -5.382 1.00 95.75 151 ILE A N 1
ATOM 1229 C CA . ILE A 1 151 ? 8.957 -1.425 -4.584 1.00 95.75 151 ILE A CA 1
ATOM 1230 C C . ILE A 1 151 ? 7.673 -0.780 -4.071 1.00 95.75 151 ILE A C 1
ATOM 1232 O O . ILE A 1 151 ? 6.605 -1.365 -4.218 1.00 95.75 151 ILE A O 1
ATOM 1236 N N . ALA A 1 152 ? 7.758 0.434 -3.515 1.00 95.62 152 ALA A N 1
ATOM 1237 C CA . ALA A 1 152 ? 6.586 1.148 -3.021 1.00 95.62 152 ALA A CA 1
ATOM 1238 C C . ALA A 1 152 ? 5.527 1.302 -4.124 1.00 95.62 152 ALA A C 1
ATOM 1240 O O . ALA A 1 152 ? 4.359 1.016 -3.887 1.00 95.62 152 ALA A O 1
ATOM 1241 N N . ALA A 1 153 ? 5.930 1.657 -5.348 1.00 95.81 153 ALA A N 1
ATOM 1242 C CA . ALA A 1 153 ? 5.022 1.725 -6.491 1.00 95.81 153 ALA A CA 1
ATOM 1243 C C . ALA A 1 153 ? 4.408 0.359 -6.844 1.00 95.81 153 ALA A C 1
ATOM 1245 O O . ALA A 1 153 ? 3.210 0.292 -7.110 1.00 95.81 153 ALA A O 1
ATOM 1246 N N . GLY A 1 154 ? 5.193 -0.723 -6.800 1.00 96.19 154 GLY A N 1
ATOM 1247 C CA . GLY A 1 154 ? 4.705 -2.095 -6.993 1.00 96.19 154 GLY A CA 1
ATOM 1248 C C . GLY A 1 154 ? 3.648 -2.495 -5.966 1.00 96.19 154 GLY A C 1
ATOM 1249 O O . GLY A 1 154 ? 2.581 -2.975 -6.338 1.00 96.19 154 GLY A O 1
ATOM 1250 N N . VAL A 1 155 ? 3.893 -2.208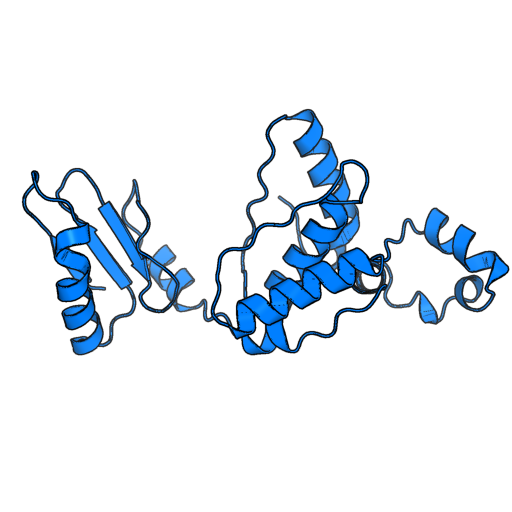 -4.685 1.00 96.75 155 VAL A N 1
ATOM 1251 C CA . VAL A 1 155 ? 2.932 -2.459 -3.600 1.00 96.75 155 VAL A CA 1
ATOM 1252 C C . VAL A 1 155 ? 1.670 -1.614 -3.784 1.00 96.75 155 VAL A C 1
ATOM 1254 O O . VAL A 1 155 ? 0.563 -2.138 -3.718 1.00 96.75 155 VAL A O 1
ATOM 1257 N N . ILE A 1 156 ? 1.807 -0.318 -4.073 1.00 95.94 156 ILE A N 1
ATOM 1258 C CA . ILE A 1 156 ? 0.668 0.576 -4.336 1.00 95.94 156 ILE A CA 1
ATOM 1259 C C . ILE A 1 156 ? -0.187 0.036 -5.479 1.00 95.94 156 ILE A C 1
ATOM 1261 O O . ILE A 1 156 ? -1.406 -0.079 -5.341 1.00 95.94 156 ILE A O 1
ATOM 1265 N N . LYS A 1 157 ? 0.459 -0.334 -6.588 1.00 96.00 157 LYS A N 1
ATOM 1266 C CA . LYS A 1 157 ? -0.207 -0.910 -7.750 1.00 96.00 157 LYS A CA 1
ATOM 1267 C C . LYS A 1 157 ? -0.949 -2.189 -7.391 1.00 96.00 157 LYS A C 1
ATOM 1269 O O . LYS A 1 157 ? -2.123 -2.285 -7.729 1.00 96.00 157 LYS A O 1
ATOM 1274 N N . LEU A 1 158 ? -0.304 -3.111 -6.677 1.00 96.44 158 LEU A N 1
ATOM 1275 C CA . LEU A 1 158 ? -0.900 -4.366 -6.221 1.00 96.44 158 LEU A CA 1
ATOM 1276 C C . LEU A 1 158 ? -2.177 -4.121 -5.407 1.00 96.44 158 LEU A C 1
ATOM 1278 O O . LEU A 1 158 ? -3.233 -4.672 -5.719 1.00 96.44 158 LEU A O 1
ATOM 1282 N N . PHE A 1 159 ? -2.117 -3.258 -4.390 1.00 95.75 159 PHE A N 1
ATOM 1283 C CA . PHE A 1 159 ? -3.274 -2.982 -3.534 1.00 95.75 159 PHE A CA 1
ATOM 1284 C C . PHE A 1 159 ? -4.417 -2.297 -4.285 1.00 95.75 159 PHE A C 1
ATOM 1286 O O . PHE A 1 159 ? -5.579 -2.653 -4.081 1.00 95.75 159 PHE A O 1
ATOM 1293 N N . LEU A 1 160 ? -4.115 -1.327 -5.149 1.00 94.31 160 LEU A N 1
ATOM 1294 C CA . LEU A 1 160 ? -5.138 -0.632 -5.931 1.00 94.31 160 LEU A CA 1
ATOM 1295 C C . LEU A 1 160 ? -5.760 -1.557 -6.990 1.00 94.31 160 LEU A C 1
ATOM 1297 O O . LEU A 1 160 ? -6.984 -1.628 -7.093 1.00 94.31 160 LEU A O 1
ATOM 1301 N N . ARG A 1 161 ? -4.936 -2.327 -7.714 1.00 94.06 161 ARG A N 1
ATOM 1302 C CA . ARG A 1 161 ? -5.361 -3.191 -8.833 1.00 94.06 161 ARG A CA 1
ATOM 1303 C C . ARG A 1 161 ? -6.250 -4.331 -8.366 1.00 94.06 161 ARG A C 1
ATOM 1305 O O . ARG A 1 161 ? -7.202 -4.697 -9.043 1.00 94.06 161 ARG A O 1
ATOM 1312 N N . THR A 1 162 ? -5.979 -4.841 -7.171 1.00 94.62 162 THR A N 1
ATOM 1313 C CA . THR A 1 162 ? -6.731 -5.950 -6.569 1.00 94.62 162 THR A CA 1
ATOM 1314 C C . THR A 1 162 ? -7.949 -5.478 -5.771 1.00 94.62 162 THR A C 1
ATOM 1316 O O . THR A 1 162 ? -8.675 -6.299 -5.209 1.00 94.62 162 THR A O 1
ATOM 1319 N N . GLY A 1 163 ? -8.197 -4.162 -5.714 1.00 91.00 163 GLY A N 1
ATOM 1320 C CA . GLY A 1 163 ? -9.322 -3.565 -4.989 1.00 91.00 163 GLY A CA 1
ATOM 1321 C C . GLY A 1 163 ? -9.161 -3.565 -3.465 1.00 91.00 163 GLY A C 1
ATOM 1322 O O . GLY A 1 163 ? -10.132 -3.342 -2.742 1.00 91.00 163 GLY A O 1
ATOM 1323 N N . ASN A 1 164 ? -7.947 -3.801 -2.964 1.00 91.25 164 ASN A N 1
ATOM 1324 C CA . ASN A 1 164 ? -7.616 -3.815 -1.536 1.00 91.25 164 ASN A CA 1
ATOM 1325 C C . ASN A 1 164 ? -7.210 -2.436 -0.994 1.00 91.25 164 ASN A C 1
ATOM 1327 O O . ASN A 1 164 ? -7.084 -2.257 0.216 1.00 91.25 164 ASN A O 1
ATOM 1331 N N . ALA A 1 165 ? -7.081 -1.437 -1.867 1.00 91.44 165 ALA A N 1
ATOM 1332 C CA . ALA A 1 165 ? -7.042 -0.023 -1.520 1.00 91.44 165 ALA A CA 1
ATOM 1333 C C . ALA A 1 165 ? -7.860 0.795 -2.529 1.00 91.44 165 ALA A C 1
ATOM 1335 O O . ALA A 1 165 ? -7.962 0.444 -3.699 1.00 91.44 165 ALA A O 1
ATOM 1336 N N . LYS A 1 166 ? -8.429 1.918 -2.074 1.00 87.31 166 LYS A N 1
ATOM 1337 C CA . LYS A 1 166 ? -9.037 2.943 -2.950 1.00 87.31 166 LYS A CA 1
ATOM 1338 C C . LYS A 1 166 ? -8.190 4.209 -3.049 1.00 87.31 166 LYS A C 1
ATOM 1340 O O . LYS A 1 166 ? -8.287 4.950 -4.019 1.00 87.31 166 LYS A O 1
ATOM 1345 N N . ARG A 1 167 ? -7.414 4.488 -2.003 1.00 89.19 167 ARG A N 1
ATOM 1346 C CA . ARG A 1 167 ? -6.531 5.646 -1.873 1.00 89.19 167 ARG A CA 1
ATOM 1347 C C . ARG A 1 167 ? -5.302 5.209 -1.097 1.00 89.19 167 ARG A C 1
ATOM 1349 O O . ARG A 1 167 ? -5.422 4.401 -0.177 1.00 89.19 167 ARG A O 1
ATOM 1356 N N . VAL A 1 168 ? -4.160 5.774 -1.452 1.00 92.81 168 VAL A N 1
ATOM 1357 C CA . VAL A 1 168 ? -2.892 5.563 -0.760 1.00 92.81 168 VAL A CA 1
ATOM 1358 C C . VAL A 1 168 ? -2.366 6.925 -0.334 1.00 92.81 168 VAL A C 1
ATOM 1360 O O . VAL A 1 168 ? -2.411 7.872 -1.114 1.00 92.81 168 VAL A O 1
ATOM 1363 N N . LEU A 1 169 ? -1.888 7.010 0.905 1.00 93.19 169 LEU A N 1
ATOM 1364 C CA . LEU A 1 169 ? -1.109 8.135 1.405 1.00 93.19 169 LEU A CA 1
ATOM 1365 C C . LEU A 1 169 ? 0.351 7.688 1.495 1.00 93.19 169 LEU A C 1
ATOM 1367 O O . LEU A 1 169 ? 0.651 6.728 2.204 1.00 93.19 169 LEU A O 1
ATOM 1371 N N . PHE A 1 170 ? 1.237 8.362 0.767 1.00 93.62 170 PHE A N 1
ATOM 1372 C CA . PHE A 1 170 ? 2.678 8.144 0.839 1.00 93.62 170 PHE A CA 1
ATOM 1373 C C . PHE A 1 170 ? 3.310 9.311 1.595 1.00 93.62 170 PHE A C 1
ATOM 1375 O O . PHE A 1 170 ? 3.093 10.460 1.226 1.00 93.62 170 PHE A O 1
ATOM 1382 N N . LEU A 1 171 ? 4.047 9.017 2.666 1.00 92.62 171 LEU A N 1
ATOM 1383 C CA . LEU A 1 171 ? 4.644 10.022 3.545 1.00 92.62 171 LEU A CA 1
ATOM 1384 C C . LEU A 1 171 ? 6.164 10.002 3.410 1.00 92.62 171 LEU A C 1
ATOM 1386 O O . LEU A 1 171 ? 6.774 8.934 3.341 1.00 92.62 171 LEU A O 1
ATOM 1390 N N . VAL A 1 172 ? 6.762 11.188 3.409 1.00 92.12 172 VAL A N 1
ATOM 1391 C CA . VAL A 1 172 ? 8.210 11.401 3.373 1.00 92.12 172 VAL A CA 1
ATOM 1392 C C . VAL A 1 172 ? 8.598 12.476 4.380 1.00 92.12 172 VAL A C 1
ATOM 1394 O O . VAL A 1 172 ? 7.778 13.306 4.754 1.00 92.12 172 VAL A O 1
ATOM 1397 N N . ASP A 1 173 ? 9.854 12.448 4.812 1.00 89.75 173 ASP A N 1
ATOM 1398 C CA . ASP A 1 173 ? 10.373 13.354 5.842 1.00 89.75 173 ASP A CA 1
ATOM 1399 C C . ASP A 1 173 ? 10.716 14.759 5.305 1.00 89.75 173 ASP A C 1
ATOM 1401 O O . ASP A 1 173 ? 10.560 15.754 6.004 1.00 89.75 173 ASP A O 1
ATOM 1405 N N . ARG A 1 174 ? 11.171 14.864 4.046 1.00 91.25 174 ARG A N 1
ATOM 1406 C CA . ARG A 1 174 ? 11.652 16.122 3.443 1.00 91.25 174 ARG A CA 1
ATOM 1407 C C . ARG A 1 174 ? 10.924 16.446 2.141 1.00 91.25 174 ARG A C 1
ATOM 1409 O O . ARG A 1 174 ? 10.715 15.545 1.331 1.00 91.25 174 ARG A O 1
ATOM 1416 N N . LEU A 1 175 ? 10.664 17.734 1.896 1.00 86.50 175 LEU A N 1
ATOM 1417 C CA . LEU A 1 175 ? 9.996 18.233 0.680 1.00 86.50 175 LEU A CA 1
ATOM 1418 C C . LEU A 1 175 ? 10.716 17.815 -0.617 1.00 86.50 175 LEU A C 1
ATOM 1420 O O . LEU A 1 175 ? 10.086 17.381 -1.571 1.00 86.50 175 LEU A O 1
ATOM 1424 N N . GLU A 1 176 ? 12.050 17.840 -0.651 1.00 87.06 176 GLU A N 1
ATOM 1425 C CA . GLU A 1 176 ? 12.810 17.403 -1.838 1.00 87.06 176 GLU A CA 1
ATOM 1426 C C . GLU A 1 176 ? 12.573 15.920 -2.182 1.00 87.06 176 GLU A C 1
ATOM 1428 O O . GLU A 1 176 ? 12.516 15.528 -3.352 1.00 87.06 176 GLU A O 1
ATOM 1433 N N . LEU A 1 177 ? 12.407 15.080 -1.152 1.00 88.12 177 LEU A N 1
ATOM 1434 C CA . LEU A 1 177 ? 12.093 13.661 -1.319 1.00 88.12 177 LEU A CA 1
ATOM 1435 C C . LEU A 1 177 ? 10.646 13.464 -1.778 1.00 88.12 177 LEU A C 1
ATOM 1437 O O . LEU A 1 177 ? 10.361 12.478 -2.461 1.00 88.12 177 LEU A O 1
ATOM 1441 N N . GLU A 1 178 ? 9.753 14.392 -1.432 1.00 90.88 178 GLU A N 1
ATOM 1442 C CA . GLU A 1 178 ? 8.359 14.409 -1.879 1.00 90.88 178 GLU A CA 1
ATOM 1443 C C . GLU A 1 178 ? 8.295 14.616 -3.386 1.00 90.88 178 GLU A C 1
ATOM 1445 O O . GLU A 1 178 ? 7.757 13.767 -4.097 1.00 90.88 178 GLU A O 1
ATOM 1450 N N . ASP A 1 179 ? 8.950 15.663 -3.887 1.00 90.75 179 ASP A N 1
ATOM 1451 C CA . ASP A 1 179 ? 9.009 15.960 -5.319 1.00 90.75 179 ASP A CA 1
ATOM 1452 C C . ASP A 1 179 ? 9.600 14.792 -6.115 1.00 90.75 179 ASP A C 1
ATOM 1454 O O . ASP A 1 179 ? 9.119 14.435 -7.198 1.00 90.75 179 ASP A O 1
ATOM 1458 N N . GLN A 1 180 ? 10.648 14.160 -5.580 1.00 89.62 180 GLN A N 1
ATOM 1459 C CA . GLN A 1 180 ? 11.270 12.998 -6.206 1.00 89.62 180 GLN A CA 1
ATOM 1460 C C . GLN A 1 180 ? 10.334 11.782 -6.210 1.00 89.62 180 GLN A C 1
ATOM 1462 O O . GLN A 1 180 ? 10.232 11.082 -7.226 1.00 89.62 180 GLN A O 1
ATOM 1467 N N . ALA A 1 181 ? 9.651 11.509 -5.097 1.00 91.62 181 ALA A N 1
ATOM 1468 C CA . ALA A 1 181 ? 8.685 10.421 -5.000 1.00 91.62 181 ALA A CA 1
ATOM 1469 C C . ALA A 1 181 ? 7.503 10.650 -5.947 1.00 91.62 181 ALA A C 1
ATOM 1471 O O . ALA A 1 181 ? 7.149 9.740 -6.697 1.00 91.62 181 ALA A O 1
ATOM 1472 N N . GLN A 1 182 ? 6.967 11.869 -5.997 1.00 92.50 182 GLN A N 1
ATOM 1473 C CA . GLN A 1 182 ? 5.844 12.228 -6.855 1.00 92.50 182 GLN A CA 1
ATOM 1474 C C . GLN A 1 182 ? 6.194 12.064 -8.335 1.00 92.50 182 GLN A C 1
ATOM 1476 O O . GLN A 1 182 ? 5.473 11.383 -9.068 1.00 92.50 182 GLN A O 1
ATOM 1481 N N . LYS A 1 183 ? 7.345 12.588 -8.782 1.00 92.56 183 LYS A N 1
ATOM 1482 C CA . LYS A 1 183 ? 7.831 12.397 -10.164 1.00 92.56 183 LYS A CA 1
ATOM 1483 C C . LYS A 1 183 ? 7.969 10.915 -10.519 1.00 92.56 183 LYS A C 1
ATOM 1485 O O . LYS A 1 183 ? 7.605 10.504 -11.623 1.00 92.56 183 LYS A O 1
ATOM 1490 N N . ASN A 1 184 ? 8.471 10.107 -9.587 1.00 93.00 184 ASN A N 1
ATOM 1491 C CA . ASN A 1 184 ? 8.604 8.665 -9.772 1.00 93.00 184 ASN A CA 1
ATOM 1492 C C . ASN A 1 184 ? 7.241 7.965 -9.857 1.00 93.00 184 ASN A C 1
ATOM 1494 O O . ASN A 1 184 ? 7.031 7.185 -10.781 1.00 93.00 184 ASN A O 1
ATOM 1498 N N . PHE A 1 185 ? 6.298 8.259 -8.960 1.00 94.38 185 PHE A N 1
ATOM 1499 C CA . PHE A 1 185 ? 4.969 7.643 -8.996 1.00 94.38 185 PHE A CA 1
ATOM 1500 C C . PHE A 1 185 ? 4.187 8.023 -10.244 1.00 94.38 185 PHE A C 1
ATOM 1502 O O . PHE A 1 185 ? 3.637 7.133 -10.886 1.00 94.38 185 PHE A O 1
ATOM 1509 N N . VAL A 1 186 ? 4.222 9.290 -10.663 1.00 92.50 186 VAL A N 1
ATOM 1510 C CA . VAL A 1 186 ? 3.636 9.702 -11.946 1.00 92.50 186 VAL A CA 1
ATOM 1511 C C . VAL A 1 186 ? 4.276 8.913 -13.088 1.00 92.50 186 VAL A C 1
ATOM 1513 O O . VAL A 1 186 ? 3.576 8.358 -13.926 1.00 92.50 186 VAL A O 1
ATOM 1516 N N . ARG A 1 187 ? 5.604 8.772 -13.115 1.00 91.12 187 ARG A N 1
ATOM 1517 C CA . ARG A 1 187 ? 6.286 7.997 -14.164 1.00 91.12 187 ARG A CA 1
ATOM 1518 C C . ARG A 1 187 ? 5.886 6.517 -14.181 1.00 91.12 187 ARG A C 1
ATOM 1520 O O . ARG A 1 187 ? 5.792 5.941 -15.265 1.00 91.12 187 ARG A O 1
ATOM 1527 N N . TYR A 1 188 ? 5.726 5.893 -13.018 1.00 93.00 188 TYR A N 1
ATOM 1528 C CA . TYR A 1 188 ? 5.501 4.447 -12.902 1.00 93.00 188 TYR A CA 1
ATOM 1529 C C . TYR A 1 188 ? 4.030 4.067 -13.030 1.00 93.00 188 TYR A C 1
ATOM 1531 O O . TYR A 1 188 ? 3.729 3.012 -13.577 1.00 93.00 188 TYR A O 1
ATOM 1539 N N . LEU A 1 189 ? 3.132 4.916 -12.531 1.00 93.25 189 LEU A N 1
ATOM 1540 C CA . LEU A 1 189 ? 1.734 4.573 -12.302 1.00 93.25 189 LEU A CA 1
ATOM 1541 C C . LEU A 1 189 ? 0.749 5.425 -13.103 1.00 93.25 189 LEU A C 1
ATOM 1543 O O . LEU A 1 189 ? -0.423 5.090 -13.065 1.00 93.25 189 LEU A O 1
ATOM 1547 N N . LYS A 1 190 ? 1.157 6.466 -13.853 1.00 91.44 190 LYS A N 1
ATOM 1548 C CA . LYS A 1 190 ? 0.215 7.357 -14.580 1.00 91.44 190 LYS A CA 1
ATOM 1549 C C . LYS A 1 190 ? -0.816 6.642 -15.464 1.00 91.44 190 LYS A C 1
ATOM 1551 O O . LYS A 1 190 ? -1.902 7.172 -15.661 1.00 91.44 190 LYS A O 1
ATOM 1556 N N . ASN A 1 191 ? -0.458 5.483 -16.021 1.00 89.31 191 ASN A N 1
ATOM 1557 C CA . ASN A 1 191 ? -1.333 4.710 -16.902 1.00 89.31 191 ASN A CA 1
ATOM 1558 C C . ASN A 1 191 ? -2.330 3.850 -16.105 1.00 89.31 191 ASN A C 1
ATOM 1560 O O . ASN A 1 191 ? -3.360 3.462 -16.643 1.00 89.31 191 ASN A O 1
ATOM 1564 N N . ASP A 1 192 ? -2.028 3.567 -14.835 1.00 85.00 192 ASP A N 1
ATOM 1565 C CA . ASP A 1 192 ? -2.885 2.806 -13.928 1.00 85.00 192 ASP A CA 1
ATOM 1566 C C . ASP A 1 192 ? -3.727 3.741 -13.031 1.00 85.00 192 ASP A C 1
ATOM 1568 O O . ASP A 1 192 ? -4.919 3.516 -12.830 1.00 85.00 192 ASP A O 1
ATOM 1572 N N . TYR A 1 193 ? -3.115 4.798 -12.481 1.00 90.06 193 TYR A N 1
ATOM 1573 C CA . TYR A 1 193 ? -3.669 5.643 -11.421 1.00 90.06 193 TYR A CA 1
ATOM 1574 C C . TYR A 1 193 ? -3.202 7.098 -11.510 1.00 90.06 193 TYR A C 1
ATOM 1576 O O . TYR A 1 193 ? -2.137 7.419 -12.037 1.00 90.06 193 TYR A O 1
ATOM 1584 N N . LYS A 1 194 ? -3.985 7.993 -10.899 1.00 85.06 194 LYS A N 1
ATOM 1585 C CA . LYS A 1 194 ? -3.638 9.407 -10.751 1.00 85.06 194 LYS A CA 1
ATOM 1586 C C . LYS A 1 194 ? -2.995 9.668 -9.387 1.00 85.06 194 LYS A C 1
ATOM 1588 O O . LYS A 1 194 ? -3.646 9.488 -8.359 1.00 85.06 194 LYS A O 1
ATOM 1593 N N . SER A 1 195 ? -1.756 10.150 -9.397 1.00 78.06 195 SER A N 1
ATOM 1594 C CA . SER A 1 195 ? -1.135 10.799 -8.239 1.00 78.06 195 SER A CA 1
ATOM 1595 C C . SER A 1 195 ? -1.653 12.235 -8.141 1.00 78.06 195 SER A C 1
ATOM 1597 O O . SER A 1 195 ? -1.697 12.942 -9.151 1.00 78.06 195 SER A O 1
ATOM 1599 N N . VAL A 1 196 ? -2.098 12.631 -6.950 1.00 71.62 196 VAL A N 1
ATOM 1600 C CA . VAL A 1 196 ? -2.609 13.977 -6.640 1.00 71.62 196 VAL A CA 1
ATOM 1601 C C . VAL A 1 196 ? -1.718 14.660 -5.629 1.00 71.62 196 VAL A C 1
ATOM 1603 O O . VAL A 1 196 ? -1.060 13.918 -4.869 1.00 71.62 196 VAL A O 1
#

Mean predicted aligned error: 6.41 Å

Foldseek 3Di:
DEEAEDALPDDLCVCVVVQVVVCVVVVHQWYWRYNPPWIWIDGNLDDDTDTDPDDDDPVNVVVVVPQDADLVLLLPDDDFQQLQQCLLPVCQCVDPLCVDPVSNVVVCVVSVGGTDDPVLSVQSNVVSVCVVVVDDDDDDDDDPPNPPLVSVLSNVLSCVVRSVDPDDDDDDDDPVVVVVSQVSNCSRPVSPDDDD

Nearest PDB structures (foldseek):
  3h1t-assembly1_A  TM=4.224E-01  e=1.649E-04  Vibrio vulnificus YJ016
  8iuh-assembly1_V  TM=2.148E-01  e=1.345E+00  Homo sapiens
  5gou-assembly1_C  TM=2.474E-01  e=3.752E+00  Homo sapiens
  8pk1-assembly1_E  TM=1.281E-01  e=7.872E+00  Streptococcus thermophilus DGCC 7710

pLDDT: mean 91.7, std 4.5, range [71.62, 97.19]